Protein AF-A0A9P1E416-F1 (afdb_monomer)

Structure (mmCIF, N/CA/C/O backbone):
data_AF-A0A9P1E416-F1
#
_entry.id   AF-A0A9P1E416-F1
#
loop_
_atom_site.group_PDB
_atom_site.id
_atom_site.type_symbol
_atom_site.label_atom_id
_atom_site.label_alt_id
_atom_site.label_comp_id
_atom_site.label_asym_id
_atom_site.label_entity_id
_atom_site.label_seq_id
_atom_site.pdbx_PDB_ins_code
_atom_site.Cartn_x
_atom_site.Cartn_y
_atom_site.Cartn_z
_atom_site.occupancy
_atom_site.B_iso_or_equiv
_atom_site.auth_seq_id
_atom_site.auth_comp_id
_atom_site.auth_asym_id
_atom_site.auth_atom_id
_atom_site.pdbx_PDB_model_num
ATOM 1 N N . MET A 1 1 ? 18.617 22.395 -35.751 1.00 33.44 1 MET A N 1
ATOM 2 C CA . MET A 1 1 ? 17.386 22.061 -35.001 1.00 33.44 1 MET A CA 1
ATOM 3 C C . MET A 1 1 ? 17.685 20.873 -34.098 1.00 33.44 1 MET A C 1
ATOM 5 O O . MET A 1 1 ? 17.964 19.804 -34.623 1.00 33.44 1 MET A O 1
ATOM 9 N N . CYS A 1 2 ? 17.687 21.038 -32.773 1.00 36.44 2 CYS A N 1
ATOM 10 C CA . CYS A 1 2 ? 17.914 19.914 -31.857 1.00 36.44 2 CYS A CA 1
ATOM 11 C C . CYS A 1 2 ? 16.599 19.168 -31.609 1.00 36.44 2 CYS A C 1
ATOM 13 O O . CYS A 1 2 ? 15.785 19.592 -30.790 1.00 36.44 2 CYS A O 1
ATOM 15 N N . GLY A 1 3 ? 16.389 18.059 -32.321 1.00 37.41 3 GLY A N 1
ATOM 16 C CA . GLY A 1 3 ? 15.329 17.117 -31.972 1.00 37.41 3 GLY A CA 1
ATOM 17 C C . GLY A 1 3 ? 15.595 16.546 -30.579 1.00 37.41 3 GLY A C 1
ATOM 18 O O . GLY A 1 3 ? 16.698 16.073 -30.310 1.00 37.41 3 GLY A O 1
ATOM 19 N N . LYS A 1 4 ? 14.601 16.598 -29.684 1.00 39.50 4 LYS A N 1
ATOM 20 C CA . LYS A 1 4 ? 14.694 15.946 -28.372 1.00 39.50 4 LYS A CA 1
ATOM 21 C C . LYS A 1 4 ? 14.860 14.442 -28.595 1.00 39.50 4 LYS A C 1
ATOM 23 O O . LYS A 1 4 ? 13.904 13.779 -28.995 1.00 39.50 4 LYS A O 1
ATOM 28 N N . ILE A 1 5 ? 16.051 13.910 -28.325 1.00 43.22 5 ILE A N 1
ATOM 29 C CA . ILE A 1 5 ? 16.274 12.465 -28.258 1.00 43.22 5 ILE A CA 1
ATOM 30 C C . ILE A 1 5 ? 15.538 11.980 -27.011 1.00 43.22 5 ILE A C 1
ATOM 32 O O . ILE A 1 5 ? 16.018 12.123 -25.889 1.00 43.22 5 ILE A O 1
ATOM 36 N N . ILE A 1 6 ? 14.324 11.470 -27.205 1.00 52.31 6 ILE A N 1
ATOM 37 C CA . ILE A 1 6 ? 13.594 10.773 -26.152 1.00 52.31 6 ILE A CA 1
ATOM 38 C C . ILE A 1 6 ? 14.351 9.467 -25.924 1.00 52.31 6 ILE A C 1
ATOM 40 O O . ILE A 1 6 ? 14.383 8.620 -26.816 1.00 52.31 6 ILE A O 1
ATOM 44 N N . GLU A 1 7 ? 14.969 9.306 -24.752 1.00 51.53 7 GLU A N 1
ATOM 45 C CA . GLU A 1 7 ? 15.540 8.018 -24.358 1.00 51.53 7 GLU A CA 1
ATOM 46 C C . GLU A 1 7 ? 14.410 6.995 -24.228 1.00 51.53 7 GLU A C 1
ATOM 48 O O . GLU A 1 7 ? 13.683 6.929 -23.231 1.00 51.53 7 GLU A O 1
ATOM 53 N N . ASP A 1 8 ? 14.228 6.207 -25.284 1.00 62.25 8 ASP A N 1
ATOM 54 C CA . ASP A 1 8 ? 13.305 5.093 -25.255 1.00 62.25 8 ASP A CA 1
ATOM 55 C C . ASP A 1 8 ? 13.809 4.036 -24.277 1.00 62.25 8 ASP A C 1
ATOM 57 O O . ASP A 1 8 ? 14.992 3.688 -24.240 1.00 62.25 8 ASP A O 1
ATOM 61 N N . SER A 1 9 ? 12.893 3.496 -23.470 1.00 72.12 9 SER A N 1
ATOM 62 C CA . SER A 1 9 ? 13.263 2.473 -22.500 1.00 72.12 9 SER A CA 1
ATOM 63 C C . SER A 1 9 ? 13.870 1.270 -23.225 1.00 72.12 9 SER A C 1
ATOM 65 O O . SER A 1 9 ? 13.412 0.883 -24.301 1.00 72.12 9 SER A O 1
ATOM 67 N N . ILE A 1 10 ? 14.872 0.627 -22.616 1.00 76.88 10 ILE A N 1
ATOM 68 C CA . ILE A 1 10 ? 15.533 -0.564 -23.187 1.00 76.88 10 ILE A CA 1
ATOM 69 C C . ILE A 1 10 ? 14.491 -1.617 -23.613 1.00 76.88 10 ILE A C 1
ATOM 71 O O . ILE A 1 10 ? 14.632 -2.260 -24.652 1.00 76.88 10 ILE A O 1
ATOM 75 N N . TRP A 1 11 ? 13.397 -1.731 -22.852 1.00 77.75 11 TRP A N 1
ATOM 76 C CA . TRP A 1 11 ? 12.242 -2.561 -23.184 1.00 77.75 11 TRP A CA 1
ATOM 77 C C . TRP A 1 11 ? 11.526 -2.129 -24.477 1.00 77.75 11 TRP A C 1
ATOM 79 O O . TRP A 1 11 ? 11.284 -2.984 -25.326 1.00 77.75 11 TRP A O 1
ATOM 89 N N . ARG A 1 12 ? 11.240 -0.831 -24.688 1.00 73.12 12 ARG A N 1
ATOM 90 C CA . ARG A 1 12 ? 10.661 -0.329 -25.952 1.00 73.12 12 ARG A CA 1
ATOM 91 C C . ARG A 1 12 ? 11.560 -0.653 -27.144 1.00 73.12 12 ARG A C 1
ATOM 93 O O . ARG A 1 12 ? 11.075 -1.208 -28.126 1.00 73.12 12 ARG A O 1
ATOM 100 N N . VAL A 1 13 ? 12.868 -0.411 -27.033 1.00 80.81 13 VAL A N 1
ATOM 101 C CA . VAL A 1 13 ? 13.837 -0.736 -28.098 1.00 80.81 13 VAL A CA 1
ATOM 102 C C . VAL A 1 13 ? 13.837 -2.239 -28.416 1.00 80.81 13 VAL A C 1
ATOM 104 O O . VAL A 1 13 ? 13.817 -2.628 -29.584 1.00 80.81 13 VAL A O 1
ATOM 107 N N . GLN A 1 14 ? 13.816 -3.102 -27.395 1.00 82.38 14 GLN A N 1
ATOM 108 C CA . GLN A 1 14 ? 13.758 -4.558 -27.575 1.00 82.38 14 GLN A CA 1
ATOM 109 C C . GLN A 1 14 ? 12.435 -5.034 -28.192 1.00 82.38 14 GLN A C 1
ATOM 111 O O . GLN A 1 14 ? 12.455 -5.905 -29.063 1.00 82.38 14 GLN A O 1
ATOM 116 N N . MET A 1 15 ? 11.297 -4.471 -27.778 1.00 80.25 15 MET A N 1
ATOM 117 C CA . MET A 1 15 ? 9.985 -4.843 -28.313 1.00 80.25 15 MET A CA 1
ATOM 118 C C . MET A 1 15 ? 9.802 -4.378 -29.759 1.00 80.25 15 MET A C 1
ATOM 120 O O . MET A 1 15 ? 9.356 -5.171 -30.583 1.00 80.25 15 MET A O 1
ATOM 124 N N . THR A 1 16 ? 10.231 -3.161 -30.108 1.00 82.69 16 THR A N 1
ATOM 125 C CA . THR A 1 16 ? 10.223 -2.677 -31.499 1.00 82.69 16 THR A CA 1
ATOM 126 C C . THR A 1 16 ? 11.110 -3.539 -32.401 1.00 82.69 16 THR A C 1
ATOM 128 O O . THR A 1 16 ? 10.694 -3.888 -33.501 1.00 82.69 16 THR A O 1
ATOM 131 N N . ARG A 1 17 ? 12.290 -3.980 -31.933 1.00 86.88 17 ARG A N 1
ATOM 132 C CA . ARG A 1 17 ? 13.132 -4.932 -32.688 1.00 86.88 17 ARG A CA 1
ATOM 133 C C . ARG A 1 17 ? 12.407 -6.251 -32.961 1.00 86.88 17 ARG A C 1
ATOM 135 O O . ARG A 1 17 ? 12.343 -6.662 -34.113 1.00 86.88 17 ARG A O 1
ATOM 142 N N . LYS A 1 18 ? 11.825 -6.879 -31.930 1.00 87.31 18 LYS A N 1
ATOM 143 C CA . LYS A 1 18 ? 11.044 -8.124 -32.077 1.00 87.31 18 LYS A CA 1
ATOM 144 C C . LYS A 1 18 ? 9.862 -7.953 -33.030 1.00 87.31 18 LYS A C 1
ATOM 146 O O . LYS A 1 18 ? 9.594 -8.838 -33.834 1.00 87.31 18 LYS A O 1
ATOM 151 N N . PHE A 1 19 ? 9.174 -6.818 -32.950 1.00 84.12 19 PHE A N 1
ATOM 152 C CA . PHE A 1 19 ? 8.035 -6.530 -33.807 1.00 84.12 19 PHE A CA 1
ATOM 153 C C . PHE A 1 19 ? 8.448 -6.355 -35.278 1.00 84.12 19 PHE A C 1
ATOM 155 O O . PHE A 1 19 ? 7.840 -6.958 -36.157 1.00 84.12 19 PHE A O 1
ATOM 162 N N . ASN A 1 20 ? 9.554 -5.654 -35.546 1.00 84.75 20 ASN A N 1
ATOM 163 C CA . ASN A 1 20 ? 10.122 -5.559 -36.893 1.00 84.75 20 ASN A CA 1
ATOM 164 C C . ASN A 1 20 ? 10.554 -6.931 -37.446 1.00 84.75 20 ASN A C 1
ATOM 166 O O . ASN A 1 20 ? 10.397 -7.177 -38.637 1.00 84.75 20 ASN A O 1
ATOM 170 N N . THR A 1 21 ? 11.042 -7.850 -36.601 1.00 87.81 21 THR A N 1
ATOM 171 C CA . THR A 1 21 ? 11.306 -9.244 -37.009 1.00 87.81 21 THR A CA 1
ATOM 172 C C . THR A 1 21 ? 10.025 -9.972 -37.429 1.00 87.81 21 THR A C 1
ATOM 174 O O . THR A 1 21 ? 10.036 -10.671 -38.438 1.00 87.81 21 THR A O 1
ATOM 177 N N . ILE A 1 22 ? 8.916 -9.782 -36.705 1.00 84.38 22 ILE A N 1
ATOM 178 C CA . ILE A 1 22 ? 7.609 -10.372 -37.051 1.00 84.38 22 ILE A CA 1
ATOM 179 C C . ILE A 1 22 ? 7.085 -9.798 -38.376 1.00 84.38 22 ILE A C 1
ATOM 181 O O . ILE A 1 22 ? 6.665 -10.568 -39.234 1.00 84.38 22 ILE A O 1
ATOM 185 N N . LEU A 1 23 ? 7.182 -8.479 -38.588 1.00 81.69 23 LEU A N 1
ATOM 186 C CA . LEU A 1 23 ? 6.819 -7.839 -39.863 1.00 81.69 23 LEU A CA 1
ATOM 187 C C . LEU A 1 23 ? 7.685 -8.307 -41.044 1.00 81.69 23 LEU A C 1
ATOM 189 O O . LEU A 1 23 ? 7.192 -8.430 -42.162 1.00 81.69 23 LEU A O 1
ATOM 193 N N . GLY A 1 24 ? 8.974 -8.570 -40.807 1.00 82.25 24 GLY A N 1
ATOM 194 C CA . GLY A 1 24 ? 9.863 -9.155 -41.812 1.00 82.25 24 GLY A CA 1
ATOM 195 C C . GLY A 1 24 ? 9.479 -10.595 -42.161 1.00 82.25 24 GLY A C 1
ATOM 196 O O . GLY A 1 24 ? 9.489 -10.966 -43.330 1.00 82.25 24 GLY A O 1
ATOM 197 N N . ALA A 1 25 ? 9.076 -11.391 -41.166 1.00 82.00 25 ALA A N 1
ATOM 198 C CA . ALA A 1 25 ? 8.606 -12.760 -41.372 1.00 82.00 25 ALA A CA 1
ATOM 199 C C . ALA A 1 25 ? 7.242 -12.831 -42.090 1.00 82.00 25 ALA A C 1
ATOM 201 O O . ALA A 1 25 ? 7.002 -13.774 -42.839 1.00 82.00 25 ALA A O 1
ATOM 202 N N . SER A 1 26 ? 6.366 -11.834 -41.915 1.00 77.75 26 SER A N 1
ATOM 203 C CA . SER A 1 26 ? 5.078 -11.737 -42.620 1.00 77.75 26 SER A CA 1
ATOM 204 C C . SER A 1 26 ? 5.144 -11.010 -43.970 1.00 77.75 26 SER A C 1
ATOM 206 O O . SER A 1 26 ? 4.105 -10.756 -44.576 1.00 77.75 26 SER A O 1
ATOM 208 N N . ALA A 1 27 ? 6.339 -10.717 -44.500 1.00 73.56 27 ALA A N 1
ATOM 209 C CA . ALA A 1 27 ? 6.508 -9.972 -45.752 1.00 73.56 27 ALA A CA 1
ATOM 210 C C . ALA A 1 27 ? 5.828 -10.613 -46.984 1.00 73.56 27 ALA A C 1
ATOM 212 O O . ALA A 1 27 ? 5.483 -9.894 -47.918 1.00 73.56 27 ALA A O 1
ATOM 213 N N . GLY A 1 28 ? 5.609 -11.935 -46.979 1.00 79.69 28 GLY A N 1
ATOM 214 C CA . GLY A 1 28 ? 4.886 -12.659 -48.034 1.00 79.69 28 GLY A CA 1
ATOM 215 C C . GLY A 1 28 ? 3.359 -12.727 -47.867 1.00 79.69 28 GLY A C 1
ATOM 216 O O . GLY A 1 28 ? 2.695 -13.288 -48.731 1.00 79.69 28 GLY A O 1
ATOM 217 N N . LEU A 1 29 ? 2.795 -12.199 -46.773 1.00 82.31 29 LEU A N 1
ATOM 218 C CA . LEU A 1 29 ? 1.363 -12.274 -46.450 1.00 82.31 29 LEU A CA 1
ATOM 219 C C . LEU A 1 29 ? 0.830 -10.876 -46.069 1.00 82.31 29 LEU A C 1
ATOM 221 O O . LEU A 1 29 ? 0.902 -10.494 -44.895 1.00 82.31 29 LEU A O 1
ATOM 225 N N . PRO A 1 30 ? 0.292 -10.093 -47.028 1.00 78.88 30 PRO A N 1
ATOM 226 C CA . PRO A 1 30 ? -0.083 -8.696 -46.791 1.00 78.88 30 PRO A CA 1
ATOM 227 C C . PRO A 1 30 ? -1.173 -8.538 -45.719 1.00 78.88 30 PRO A C 1
ATOM 229 O O . PRO A 1 30 ? -1.086 -7.632 -44.892 1.00 78.88 30 PRO A O 1
ATOM 232 N N . GLU A 1 31 ? -2.138 -9.457 -45.661 1.00 80.69 31 GLU A N 1
ATOM 233 C CA . GLU A 1 31 ? -3.205 -9.471 -44.650 1.00 80.69 31 GLU A CA 1
ATOM 234 C C . GLU A 1 31 ? -2.649 -9.676 -43.230 1.00 80.69 31 GLU A C 1
ATOM 236 O O . GLU A 1 31 ? -2.946 -8.912 -42.310 1.00 80.69 31 GLU A O 1
ATOM 241 N N . ALA A 1 32 ? -1.760 -10.661 -43.050 1.00 77.69 32 ALA A N 1
ATOM 242 C CA . ALA A 1 32 ? -1.118 -10.937 -41.763 1.00 77.69 32 ALA A CA 1
ATOM 243 C C . ALA A 1 32 ? -0.233 -9.767 -41.301 1.00 77.69 32 ALA A C 1
ATOM 245 O O . ALA A 1 32 ? -0.149 -9.468 -40.105 1.00 77.69 32 ALA A O 1
ATOM 246 N N . ARG A 1 33 ? 0.409 -9.081 -42.253 1.00 80.88 33 ARG A N 1
ATOM 247 C CA . ARG A 1 33 ? 1.175 -7.863 -41.999 1.00 80.88 33 ARG A CA 1
ATOM 248 C C . ARG A 1 33 ? 0.277 -6.715 -41.534 1.00 80.88 33 ARG A C 1
ATOM 250 O O . ARG A 1 33 ? 0.613 -6.082 -40.535 1.00 80.88 33 ARG A O 1
ATOM 257 N N . GLN A 1 34 ? -0.860 -6.479 -42.191 1.00 86.06 34 GLN A N 1
ATOM 258 C CA . GLN A 1 34 ? -1.810 -5.434 -41.799 1.00 86.06 34 GLN A CA 1
ATOM 259 C C . GLN A 1 34 ? -2.320 -5.637 -40.362 1.00 86.06 34 GLN A C 1
ATOM 261 O O . GLN A 1 34 ? -2.210 -4.720 -39.548 1.00 86.06 34 GLN A O 1
ATOM 266 N N . VAL A 1 35 ? -2.768 -6.851 -40.016 1.00 85.19 35 VAL A N 1
ATOM 267 C CA . VAL A 1 35 ? -3.233 -7.194 -38.655 1.00 85.19 35 VAL A CA 1
ATOM 268 C C . VAL A 1 35 ? -2.147 -6.931 -37.605 1.00 85.19 35 VAL A C 1
ATOM 270 O O . VAL A 1 35 ? -2.419 -6.398 -36.526 1.00 85.19 35 VAL A O 1
ATOM 273 N N . CYS A 1 36 ? -0.892 -7.257 -37.925 1.00 83.06 36 CYS A N 1
ATOM 274 C CA . CYS A 1 36 ? 0.240 -6.974 -37.050 1.00 83.06 36 CYS A CA 1
ATOM 275 C C . CYS A 1 36 ? 0.471 -5.460 -36.886 1.00 83.06 36 CYS A C 1
ATOM 277 O O . CYS A 1 36 ? 0.596 -4.981 -35.755 1.00 83.06 36 CYS A O 1
ATOM 279 N N . GLU A 1 37 ? 0.531 -4.695 -37.983 1.00 85.44 37 GLU A N 1
ATOM 280 C CA . GLU A 1 37 ? 0.751 -3.241 -37.953 1.00 85.44 37 GLU A CA 1
ATOM 281 C C . GLU A 1 37 ? -0.364 -2.492 -37.203 1.00 85.44 37 GLU A C 1
ATOM 283 O O . GLU A 1 37 ? -0.077 -1.550 -36.460 1.00 85.44 37 GLU A O 1
ATOM 288 N N . GLU A 1 38 ? -1.621 -2.916 -37.348 1.00 86.94 38 GLU A N 1
ATOM 289 C CA . GLU A 1 38 ? -2.766 -2.390 -36.595 1.00 86.94 38 GLU A CA 1
ATOM 290 C C . GLU A 1 38 ? -2.648 -2.703 -35.098 1.00 86.94 38 GLU A C 1
ATOM 292 O O . GLU A 1 38 ? -2.687 -1.782 -34.277 1.00 86.94 38 GLU A O 1
ATOM 297 N N . GLY A 1 39 ? -2.374 -3.960 -34.731 1.00 84.31 39 GLY A N 1
ATOM 298 C CA . GLY A 1 39 ? -2.161 -4.355 -33.336 1.00 84.31 39 GLY A CA 1
ATOM 299 C C . GLY A 1 39 ? -1.030 -3.572 -32.654 1.00 84.31 39 GLY A C 1
ATOM 300 O O . GLY A 1 39 ? -1.175 -3.124 -31.515 1.00 84.31 39 GLY A O 1
ATOM 301 N N . TYR A 1 40 ? 0.080 -3.324 -33.358 1.00 83.56 40 TYR A N 1
ATOM 302 C CA . TYR A 1 40 ? 1.177 -2.501 -32.838 1.00 83.56 40 TYR A CA 1
ATOM 303 C C . TYR A 1 40 ? 0.801 -1.023 -32.692 1.00 83.56 40 TYR A C 1
ATOM 305 O O . TYR A 1 40 ? 1.176 -0.409 -31.691 1.00 83.56 40 TYR A O 1
ATOM 313 N N . LYS A 1 41 ? 0.028 -0.448 -33.626 1.00 84.81 41 LYS A N 1
ATOM 314 C CA . LYS A 1 41 ? -0.503 0.922 -33.492 1.00 84.81 41 LYS A CA 1
ATOM 315 C C . LYS A 1 41 ? -1.380 1.045 -32.242 1.00 84.81 41 LYS A C 1
ATOM 317 O O . LYS A 1 41 ? -1.157 1.965 -31.455 1.00 84.81 41 LYS A O 1
ATOM 322 N N . SER A 1 42 ? -2.291 0.099 -32.002 1.00 84.12 42 SER A N 1
ATOM 323 C CA . SER A 1 42 ? -3.144 0.084 -30.803 1.00 84.12 42 SER A CA 1
ATOM 324 C C . SER A 1 42 ? -2.341 -0.072 -29.506 1.00 84.12 42 SER A C 1
ATOM 326 O O . SER A 1 42 ? -2.564 0.673 -28.552 1.00 84.12 42 SER A O 1
ATOM 328 N N . ILE A 1 43 ? -1.360 -0.983 -29.465 1.00 80.12 43 ILE A N 1
ATOM 329 C CA . ILE A 1 43 ? -0.482 -1.164 -28.294 1.00 80.12 43 ILE A CA 1
ATOM 330 C C . ILE A 1 43 ? 0.356 0.096 -28.037 1.00 80.12 43 ILE A C 1
ATOM 332 O O . ILE A 1 43 ? 0.493 0.518 -26.889 1.00 80.12 43 ILE A O 1
ATOM 336 N N . LYS A 1 44 ? 0.893 0.729 -29.087 1.00 79.50 44 LYS A N 1
ATOM 337 C CA . LYS A 1 44 ? 1.660 1.974 -28.970 1.00 79.50 44 LYS A CA 1
ATOM 338 C C . LYS A 1 44 ? 0.799 3.108 -28.411 1.00 79.50 44 LYS A C 1
ATOM 340 O O . LYS A 1 44 ? 1.196 3.723 -27.427 1.00 79.50 44 LYS A O 1
ATOM 345 N N . GLN A 1 45 ? -0.399 3.316 -28.962 1.00 80.00 45 GLN A N 1
ATOM 346 C CA . GLN A 1 45 ? -1.360 4.297 -28.449 1.00 80.00 45 GLN A CA 1
ATOM 347 C C . GLN A 1 45 ? -1.715 4.031 -26.981 1.00 80.00 45 GLN A C 1
ATOM 349 O O . GLN A 1 45 ? -1.684 4.953 -26.172 1.00 80.00 45 GLN A O 1
ATOM 354 N N . PHE A 1 46 ? -1.973 2.776 -26.600 1.00 76.12 46 PHE A N 1
ATOM 355 C CA . PHE A 1 46 ? -2.248 2.409 -25.209 1.00 76.12 46 PHE A CA 1
ATOM 356 C C . PHE A 1 46 ? -1.070 2.718 -24.269 1.00 76.12 46 PHE A C 1
ATOM 358 O O . PHE A 1 46 ? -1.279 3.230 -23.170 1.00 76.12 46 PHE A O 1
ATOM 365 N N . LEU A 1 47 ? 0.171 2.460 -24.694 1.00 69.12 47 LEU A N 1
ATOM 366 C CA . LEU A 1 47 ? 1.375 2.769 -23.916 1.00 69.12 47 LEU A CA 1
ATOM 367 C C . LEU A 1 47 ? 1.645 4.279 -23.808 1.00 69.12 47 LEU A C 1
ATOM 369 O O . LEU A 1 47 ? 2.086 4.739 -22.754 1.00 69.12 47 LEU A O 1
ATOM 373 N N . ASP A 1 48 ? 1.359 5.051 -24.856 1.00 67.81 48 ASP A N 1
ATOM 374 C CA . ASP A 1 48 ? 1.470 6.514 -24.840 1.00 67.81 48 ASP A CA 1
ATOM 375 C C . ASP A 1 48 ? 0.357 7.152 -23.979 1.00 67.81 48 ASP A C 1
ATOM 377 O O . ASP A 1 48 ? 0.621 8.090 -23.228 1.00 67.81 48 ASP A O 1
ATOM 381 N N . ILE A 1 49 ? -0.856 6.584 -23.967 1.00 61.38 49 ILE A N 1
ATOM 382 C CA . ILE A 1 49 ? -1.925 6.952 -23.019 1.00 61.38 49 ILE A CA 1
ATOM 383 C C . ILE A 1 49 ? -1.514 6.600 -21.584 1.00 61.38 49 ILE A C 1
ATOM 385 O O . ILE A 1 49 ? -1.641 7.436 -20.688 1.00 61.38 49 ILE A O 1
ATOM 389 N N . GLN A 1 50 ? -0.964 5.403 -21.345 1.00 56.34 50 GLN A N 1
ATOM 390 C CA . GLN A 1 50 ? -0.453 5.033 -20.022 1.00 56.34 50 GLN A CA 1
ATOM 391 C C . GLN A 1 50 ? 0.662 5.963 -19.548 1.00 56.34 50 GLN A C 1
ATOM 393 O O . GLN A 1 50 ? 0.712 6.238 -18.358 1.00 56.34 50 GLN A O 1
ATOM 398 N N . LYS A 1 51 ? 1.496 6.508 -20.441 1.00 55.50 51 LYS A N 1
ATOM 399 C CA . LYS A 1 51 ? 2.521 7.505 -20.091 1.00 55.50 51 LYS A CA 1
ATOM 400 C C . LYS A 1 51 ? 1.923 8.798 -19.514 1.00 55.50 51 LYS A C 1
ATOM 402 O O . LYS A 1 51 ? 2.562 9.420 -18.675 1.00 55.50 51 LYS A O 1
ATOM 407 N N . ASN A 1 52 ? 0.704 9.163 -19.922 1.00 49.91 52 ASN A N 1
ATOM 408 C CA . ASN A 1 52 ? -0.018 10.342 -19.427 1.00 49.91 52 ASN A CA 1
ATOM 409 C C . ASN A 1 52 ? -0.887 10.039 -18.189 1.00 49.91 52 ASN A C 1
ATOM 411 O O . ASN A 1 52 ? -1.092 10.913 -17.354 1.00 49.91 52 ASN A O 1
ATOM 415 N N . VAL A 1 53 ? -1.405 8.810 -18.059 1.00 48.47 53 VAL A N 1
ATOM 416 C CA . VAL A 1 53 ? -2.211 8.376 -16.897 1.00 48.47 53 VAL A CA 1
ATOM 417 C C . VAL A 1 53 ? -1.325 7.955 -15.724 1.00 48.47 53 VAL A C 1
ATOM 419 O O . VAL A 1 53 ? -1.675 8.164 -14.562 1.00 48.47 53 VAL A O 1
ATOM 422 N N . SER A 1 54 ? -0.146 7.397 -16.003 1.00 42.91 54 SER A N 1
ATOM 423 C CA . SER A 1 54 ? 0.889 7.206 -15.003 1.00 42.91 54 SER A CA 1
ATOM 424 C C . SER A 1 54 ? 1.569 8.545 -14.728 1.00 42.91 54 SER A C 1
ATOM 426 O O . SER A 1 54 ? 2.690 8.794 -15.171 1.00 42.91 54 SER A O 1
ATOM 428 N N . GLY A 1 55 ? 0.926 9.345 -13.877 1.00 44.00 55 GLY A N 1
ATOM 429 C CA . GLY A 1 55 ? 1.626 10.198 -12.922 1.00 44.00 55 GLY A CA 1
ATOM 430 C C . GLY A 1 55 ? 2.451 9.336 -11.958 1.00 44.00 55 GLY A C 1
ATOM 431 O O . GLY A 1 55 ? 2.212 9.318 -10.754 1.00 44.00 55 GLY A O 1
ATOM 432 N N . VAL A 1 56 ? 3.409 8.575 -12.499 1.00 43.06 56 VAL A N 1
ATOM 433 C CA . VAL A 1 56 ? 4.661 8.336 -11.790 1.00 43.06 56 VAL A CA 1
ATOM 434 C C . VAL A 1 56 ? 5.195 9.733 -11.553 1.00 43.06 56 VAL A C 1
ATOM 436 O O . VAL A 1 56 ? 5.276 10.477 -12.530 1.00 43.06 56 VAL A O 1
ATOM 439 N N . ASP A 1 57 ? 5.503 10.076 -10.297 1.00 42.03 57 ASP A N 1
ATOM 440 C CA . ASP A 1 57 ? 6.236 11.301 -9.980 1.00 42.03 57 ASP A CA 1
ATOM 441 C C . ASP A 1 57 ? 7.292 11.489 -11.061 1.00 42.03 57 ASP A C 1
ATOM 443 O O . ASP A 1 57 ? 8.195 10.650 -11.205 1.00 42.03 57 ASP A O 1
ATOM 447 N N . GLU A 1 58 ? 7.131 12.547 -11.857 1.00 42.06 58 GLU A N 1
ATOM 448 C CA . GLU A 1 58 ? 8.204 13.037 -12.692 1.00 42.06 58 GLU A CA 1
ATOM 449 C C . GLU A 1 58 ? 9.287 13.354 -11.673 1.00 42.06 58 GLU A C 1
ATOM 451 O O . GLU A 1 58 ? 9.165 14.304 -10.899 1.00 42.06 58 GLU A O 1
ATOM 456 N N . LEU A 1 59 ? 10.248 12.431 -11.546 1.00 49.69 59 LEU A N 1
ATOM 457 C CA . LEU A 1 59 ? 11.373 12.557 -10.639 1.00 49.69 59 LEU A CA 1
ATOM 458 C C . LEU A 1 59 ? 12.044 13.822 -11.109 1.00 49.69 59 LEU A C 1
ATOM 460 O O . LEU A 1 59 ? 12.744 13.761 -12.123 1.00 49.69 59 LEU A O 1
ATOM 464 N N . SER A 1 60 ? 11.726 14.929 -10.421 1.00 40.72 60 SER A N 1
ATOM 465 C CA . SER A 1 60 ? 12.097 16.267 -10.843 1.00 40.72 60 SER A CA 1
ATOM 466 C C . SER A 1 60 ? 13.536 16.160 -11.262 1.00 40.72 60 SER A C 1
ATOM 468 O O . SER A 1 60 ? 14.398 15.772 -10.459 1.00 40.72 60 SER A O 1
ATOM 470 N N . SER A 1 61 ? 13.788 16.418 -12.544 1.00 48.19 61 SER A N 1
ATOM 471 C CA . SER A 1 61 ? 15.149 16.540 -13.025 1.00 48.19 61 SER A CA 1
ATOM 472 C C . SER A 1 61 ? 15.656 17.905 -12.577 1.00 48.19 61 SER A C 1
ATOM 474 O O . SER A 1 61 ? 16.128 18.698 -13.392 1.00 48.19 61 SER A O 1
ATOM 476 N N . ASP A 1 62 ? 15.561 18.140 -11.259 1.00 51.03 62 ASP A N 1
ATOM 477 C CA . ASP A 1 62 ? 16.397 19.040 -10.501 1.00 51.03 62 ASP A CA 1
ATOM 478 C C . ASP A 1 62 ? 17.775 18.911 -11.134 1.00 51.03 62 ASP A C 1
ATOM 480 O O . ASP A 1 62 ? 18.265 17.775 -11.274 1.00 51.03 62 ASP A O 1
ATOM 484 N N . PRO A 1 63 ? 18.396 20.021 -11.556 1.00 52.16 63 PRO A N 1
ATOM 485 C CA . PRO A 1 63 ? 19.773 19.988 -11.985 1.00 52.16 63 PRO A CA 1
ATOM 486 C C . PRO A 1 63 ? 20.564 19.534 -10.767 1.00 52.16 63 PRO A C 1
ATOM 488 O O . PRO A 1 63 ? 20.889 20.328 -9.886 1.00 52.16 63 PRO A O 1
ATOM 491 N N . ARG A 1 64 ? 20.805 18.221 -10.681 1.00 52.56 64 ARG A N 1
ATOM 492 C CA . ARG A 1 64 ? 21.581 17.619 -9.615 1.00 52.56 64 ARG A CA 1
ATOM 493 C C . ARG A 1 64 ? 22.961 18.202 -9.776 1.00 52.56 64 ARG A C 1
ATOM 495 O O . ARG A 1 64 ? 23.751 17.708 -10.580 1.00 52.56 64 ARG A O 1
ATOM 502 N N . THR A 1 65 ? 23.229 19.239 -8.984 1.00 56.81 65 THR A N 1
ATOM 503 C CA . THR A 1 65 ? 24.567 19.592 -8.544 1.00 56.81 65 THR A CA 1
ATOM 504 C C . THR A 1 65 ? 25.284 18.271 -8.356 1.00 56.81 65 THR A C 1
ATOM 506 O O . THR A 1 65 ? 24.786 17.405 -7.626 1.00 56.81 65 THR A O 1
ATOM 509 N N . ILE A 1 66 ? 26.371 18.069 -9.099 1.00 58.25 66 ILE A N 1
ATOM 510 C CA . ILE A 1 66 ? 27.178 16.862 -8.976 1.00 58.25 66 ILE A CA 1
ATOM 511 C C . ILE A 1 66 ? 27.840 16.985 -7.609 1.00 58.25 66 ILE A C 1
ATOM 513 O O . ILE A 1 66 ? 28.919 17.545 -7.467 1.00 58.25 66 ILE A O 1
ATOM 517 N N . LEU A 1 67 ? 27.102 16.565 -6.582 1.00 64.56 67 LEU A N 1
ATOM 518 C CA . LEU A 1 67 ? 27.576 16.533 -5.219 1.00 64.56 67 LEU A CA 1
ATOM 519 C C . LEU A 1 67 ? 28.717 15.534 -5.210 1.00 64.56 67 LEU A C 1
ATOM 521 O O . LEU A 1 67 ? 28.525 14.376 -5.604 1.00 64.56 67 LEU A O 1
ATOM 525 N N . ASP A 1 68 ? 29.879 15.990 -4.748 1.00 68.81 68 ASP A N 1
ATOM 526 C CA . ASP A 1 68 ? 30.999 15.106 -4.478 1.00 68.81 68 ASP A CA 1
ATOM 527 C C . ASP A 1 68 ? 30.496 13.886 -3.697 1.00 68.81 68 ASP A C 1
ATOM 529 O O . ASP A 1 68 ? 29.665 14.031 -2.785 1.00 68.81 68 ASP A O 1
ATOM 533 N N . PRO A 1 69 ? 30.954 12.669 -4.045 1.00 65.88 69 PRO A N 1
ATOM 534 C CA . PRO A 1 69 ? 30.519 11.471 -3.351 1.00 65.88 69 PRO A CA 1
ATOM 535 C C . PRO A 1 69 ? 30.732 11.673 -1.843 1.00 65.88 69 PRO A C 1
ATOM 537 O O . PRO A 1 69 ? 31.808 12.129 -1.443 1.00 65.88 69 PRO A O 1
ATOM 540 N N . PRO A 1 70 ? 29.722 11.367 -1.000 1.00 68.06 70 PRO A N 1
ATOM 541 C CA . PRO A 1 70 ? 29.747 11.715 0.416 1.00 68.06 70 PRO A CA 1
ATOM 542 C C . PRO A 1 70 ? 31.056 11.237 1.041 1.00 68.06 70 PRO A C 1
ATOM 544 O O . PRO A 1 70 ? 31.418 10.072 0.854 1.00 68.06 70 PRO A O 1
ATOM 547 N N . ARG A 1 71 ? 31.752 12.177 1.709 1.00 64.62 71 ARG A N 1
ATOM 548 C CA . ARG A 1 71 ? 33.171 12.119 2.115 1.00 64.62 71 ARG A CA 1
ATOM 549 C C . ARG A 1 71 ? 33.704 10.704 2.317 1.00 64.62 71 ARG A C 1
ATOM 551 O O . ARG A 1 71 ? 33.109 9.916 3.052 1.00 64.62 71 ARG A O 1
ATOM 558 N N . SER A 1 72 ? 34.891 10.456 1.752 1.00 66.19 72 SER A N 1
ATOM 559 C CA . SER A 1 72 ? 35.632 9.196 1.875 1.00 66.19 72 SER A CA 1
ATOM 560 C C . SER A 1 72 ? 35.476 8.571 3.264 1.00 66.19 72 SER A C 1
ATOM 562 O O . SER A 1 72 ? 35.850 9.145 4.292 1.00 66.19 72 SER A O 1
ATOM 564 N N . ARG A 1 73 ? 34.853 7.392 3.264 1.00 66.81 73 ARG A N 1
ATOM 565 C CA . ARG A 1 73 ? 34.471 6.623 4.445 1.00 66.81 73 ARG A CA 1
ATOM 566 C C . ARG A 1 73 ? 35.655 6.477 5.403 1.00 66.81 73 ARG A C 1
ATOM 568 O O . ARG A 1 73 ? 36.718 6.018 4.991 1.00 66.81 73 ARG A O 1
ATOM 575 N N . HIS A 1 74 ? 35.444 6.733 6.696 1.00 75.00 74 HIS A N 1
ATOM 576 C CA . HIS A 1 74 ? 36.462 6.453 7.712 1.00 75.00 74 HIS A CA 1
ATOM 577 C C . HIS A 1 74 ? 36.957 4.999 7.620 1.00 75.00 74 HIS A C 1
ATOM 579 O O . HIS A 1 74 ? 36.166 4.042 7.568 1.00 75.00 74 HIS A O 1
ATOM 585 N N . LYS A 1 75 ? 38.286 4.848 7.559 1.00 75.50 75 LYS A N 1
ATOM 586 C CA . LYS A 1 75 ? 38.987 3.566 7.433 1.00 75.50 75 LYS A CA 1
ATOM 587 C C . LYS A 1 75 ? 38.564 2.665 8.601 1.00 75.50 75 LYS A C 1
ATOM 589 O O . LYS A 1 75 ? 38.651 3.069 9.751 1.00 75.50 75 LYS A O 1
ATOM 594 N N . GLY A 1 76 ? 38.041 1.476 8.294 1.00 77.69 76 GLY A N 1
ATOM 595 C CA . GLY A 1 76 ? 37.507 0.530 9.288 1.00 77.69 76 GLY A CA 1
ATOM 596 C C . GLY A 1 76 ? 35.985 0.319 9.261 1.00 77.69 76 GLY A C 1
ATOM 597 O O . GLY A 1 76 ? 35.537 -0.785 9.553 1.00 77.69 76 GLY A O 1
ATOM 598 N N . GLN A 1 77 ? 35.167 1.285 8.812 1.00 78.62 77 GLN A N 1
ATOM 599 C CA . GLN A 1 77 ? 33.726 1.020 8.615 1.00 78.62 77 GLN A CA 1
ATOM 600 C C . GLN A 1 77 ? 33.485 -0.118 7.599 1.00 78.62 77 GLN A C 1
ATOM 602 O O . GLN A 1 77 ? 34.187 -0.230 6.591 1.00 78.62 77 GLN A O 1
ATOM 607 N N . ARG A 1 78 ? 32.463 -0.951 7.822 1.00 72.38 78 ARG A N 1
ATOM 608 C CA . ARG A 1 78 ? 32.090 -2.021 6.882 1.00 72.38 78 ARG A CA 1
ATOM 609 C C . ARG A 1 78 ? 31.349 -1.431 5.680 1.00 72.38 78 ARG A C 1
ATOM 611 O O . ARG A 1 78 ? 30.503 -0.560 5.851 1.00 72.38 78 ARG A O 1
ATOM 618 N N . ASN A 1 79 ? 31.632 -1.907 4.467 1.00 72.00 79 ASN A N 1
ATOM 619 C CA . ASN A 1 79 ? 30.887 -1.465 3.285 1.00 72.00 79 ASN A CA 1
ATOM 620 C C . ASN A 1 79 ? 29.443 -1.999 3.342 1.00 72.00 79 ASN A C 1
ATOM 622 O O . ASN A 1 79 ? 29.219 -3.212 3.324 1.00 72.00 79 ASN A O 1
ATOM 626 N N . THR A 1 80 ? 28.460 -1.102 3.411 1.00 73.12 80 THR A N 1
ATOM 627 C CA . THR A 1 80 ? 27.042 -1.469 3.444 1.00 73.12 80 THR A CA 1
ATOM 628 C C . THR A 1 80 ? 26.576 -1.834 2.036 1.00 73.12 80 THR A C 1
ATOM 630 O O . THR A 1 80 ? 26.209 -0.962 1.246 1.00 73.12 80 THR A O 1
ATOM 633 N N . ARG A 1 81 ? 26.576 -3.133 1.702 1.00 73.62 81 ARG A N 1
ATOM 634 C CA . ARG A 1 81 ? 26.108 -3.615 0.391 1.00 73.62 81 ARG A CA 1
ATOM 635 C C . ARG A 1 81 ? 24.690 -3.096 0.122 1.00 73.62 81 ARG A C 1
ATOM 637 O O . ARG A 1 81 ? 23.771 -3.342 0.906 1.00 73.62 81 ARG A O 1
ATOM 644 N N . LYS A 1 82 ? 24.504 -2.386 -0.997 1.00 72.62 82 LYS A N 1
ATOM 645 C CA . LYS A 1 82 ? 23.183 -1.916 -1.441 1.00 72.62 82 LYS A CA 1
ATOM 646 C C . LYS A 1 82 ? 22.261 -3.136 -1.590 1.00 72.62 82 LYS A C 1
ATOM 648 O O . LYS A 1 82 ? 22.554 -4.034 -2.376 1.00 72.62 82 LYS A O 1
ATOM 653 N N . ARG A 1 83 ? 21.165 -3.170 -0.821 1.00 77.06 83 ARG A N 1
ATOM 654 C CA . ARG A 1 83 ? 20.153 -4.243 -0.872 1.00 77.06 83 ARG A CA 1
ATOM 655 C C . ARG A 1 83 ? 19.579 -4.378 -2.280 1.00 77.06 83 ARG A C 1
ATOM 657 O O . ARG A 1 83 ? 19.344 -3.356 -2.935 1.00 77.06 83 ARG A O 1
ATOM 664 N N . SER A 1 84 ? 19.323 -5.612 -2.715 1.00 78.25 84 SER A N 1
ATOM 665 C CA . SER A 1 84 ? 18.737 -5.874 -4.034 1.00 78.25 84 SER A CA 1
ATOM 666 C C . SER A 1 84 ? 17.337 -5.260 -4.145 1.00 78.25 84 SER A C 1
ATOM 668 O O . SER A 1 84 ? 16.660 -5.023 -3.140 1.00 78.25 84 SER A O 1
ATOM 670 N N . ILE A 1 85 ? 16.887 -4.992 -5.374 1.00 83.75 85 ILE A N 1
ATOM 671 C CA . ILE A 1 85 ? 15.554 -4.420 -5.627 1.00 83.75 85 ILE A CA 1
ATOM 672 C 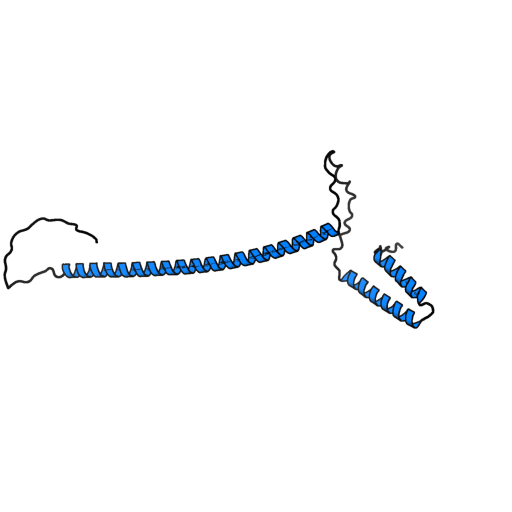C . ILE A 1 85 ? 14.468 -5.340 -5.045 1.00 83.75 85 ILE A C 1
ATOM 674 O O . ILE A 1 85 ? 13.578 -4.868 -4.340 1.00 83.75 85 ILE A O 1
ATOM 678 N N . VAL A 1 86 ? 14.609 -6.657 -5.234 1.00 84.06 86 VAL A N 1
ATOM 679 C CA . VAL A 1 86 ? 13.711 -7.680 -4.673 1.00 84.06 86 VAL A CA 1
ATOM 680 C C . VAL A 1 86 ? 13.678 -7.624 -3.141 1.00 84.06 86 VAL A C 1
ATOM 682 O O . VAL A 1 86 ? 12.601 -7.593 -2.550 1.00 84.06 86 VAL A O 1
ATOM 685 N N . GLU A 1 87 ? 14.832 -7.534 -2.469 1.00 81.31 87 GLU A N 1
ATOM 686 C CA . GLU A 1 87 ? 14.884 -7.466 -1.001 1.00 81.31 87 GLU A CA 1
ATOM 687 C C . GLU A 1 87 ? 14.217 -6.189 -0.456 1.00 81.31 87 GLU A C 1
ATOM 689 O O . GLU A 1 87 ? 13.532 -6.230 0.572 1.00 81.31 87 GLU A O 1
ATOM 694 N N . LYS A 1 88 ? 14.372 -5.055 -1.158 1.00 89.44 88 LYS A N 1
ATOM 695 C CA . LYS A 1 88 ? 13.682 -3.798 -0.831 1.00 89.44 88 LYS A CA 1
ATOM 696 C C . LYS A 1 88 ? 12.165 -3.944 -0.970 1.00 89.44 88 LYS A C 1
ATOM 698 O O . LYS A 1 88 ? 11.452 -3.623 -0.020 1.00 89.44 88 LYS A O 1
ATOM 703 N N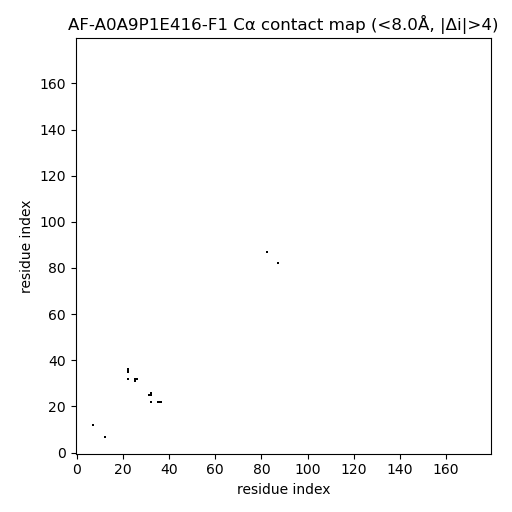 . GLN A 1 89 ? 11.678 -4.477 -2.093 1.00 90.94 89 GLN A N 1
ATOM 704 C CA . GLN A 1 89 ? 10.241 -4.670 -2.323 1.00 90.94 89 GLN A CA 1
ATOM 705 C C . GLN A 1 89 ? 9.625 -5.640 -1.303 1.00 90.94 89 GLN A C 1
ATOM 707 O O . GLN A 1 89 ? 8.628 -5.311 -0.660 1.00 90.94 89 GLN A O 1
ATOM 712 N N . CYS A 1 90 ? 10.279 -6.774 -1.033 1.00 89.75 90 CYS A N 1
ATOM 713 C CA . CYS A 1 90 ? 9.859 -7.707 0.015 1.00 89.75 90 CYS A CA 1
ATOM 714 C C . CYS A 1 90 ? 9.771 -7.046 1.402 1.00 89.75 90 CYS A C 1
ATOM 716 O O . CYS A 1 90 ? 8.856 -7.348 2.170 1.00 89.75 90 CYS A O 1
ATOM 718 N N . LYS A 1 91 ? 10.683 -6.122 1.738 1.00 91.88 91 LYS A N 1
ATOM 719 C CA . LYS A 1 91 ? 10.628 -5.363 3.000 1.00 91.88 91 LYS A CA 1
ATOM 720 C C . LYS A 1 91 ? 9.490 -4.342 3.030 1.00 91.88 91 LYS A C 1
ATOM 722 O O . LYS A 1 91 ? 8.836 -4.228 4.065 1.00 91.88 91 LYS A O 1
ATOM 727 N N . ILE A 1 92 ? 9.191 -3.673 1.915 1.00 91.75 92 ILE A N 1
ATOM 728 C CA . ILE A 1 92 ? 8.033 -2.769 1.796 1.00 91.75 92 ILE A CA 1
ATOM 729 C C . ILE A 1 92 ? 6.724 -3.548 1.995 1.00 91.75 92 ILE A C 1
ATOM 731 O O . ILE A 1 92 ? 5.899 -3.152 2.819 1.00 91.75 92 ILE A O 1
ATOM 735 N N . VAL A 1 93 ? 6.551 -4.688 1.317 1.00 93.12 93 VAL A N 1
ATOM 736 C CA . VAL A 1 93 ? 5.350 -5.537 1.444 1.00 93.12 93 VAL A CA 1
ATOM 737 C C . VAL A 1 93 ? 5.191 -6.071 2.872 1.00 93.12 93 VAL A C 1
ATOM 739 O O . VAL A 1 93 ? 4.115 -5.937 3.459 1.00 93.12 93 VAL A O 1
ATOM 742 N N . LYS A 1 94 ? 6.264 -6.596 3.485 1.00 92.38 94 LYS A N 1
ATOM 743 C CA . LYS A 1 94 ? 6.243 -7.037 4.894 1.00 92.38 94 LYS A CA 1
ATOM 744 C C . LYS A 1 94 ? 5.880 -5.893 5.851 1.00 92.38 94 LYS A C 1
ATOM 746 O O . LYS A 1 94 ? 5.065 -6.099 6.747 1.00 92.38 94 LYS A O 1
ATOM 751 N N . GLY A 1 95 ? 6.412 -4.688 5.627 1.00 92.06 95 GLY A N 1
ATOM 752 C CA . GLY A 1 95 ? 6.094 -3.491 6.413 1.00 92.06 95 GLY A CA 1
ATOM 753 C C . GLY A 1 95 ? 4.650 -2.996 6.252 1.00 92.06 95 GLY A C 1
ATOM 754 O O . GLY A 1 95 ? 4.060 -2.510 7.214 1.00 92.06 95 GLY A O 1
ATOM 755 N N . ARG A 1 96 ? 4.042 -3.149 5.067 1.00 92.88 96 ARG A N 1
ATOM 756 C CA . ARG A 1 96 ? 2.607 -2.874 4.859 1.00 92.88 96 ARG A CA 1
ATOM 757 C C . ARG A 1 96 ? 1.736 -3.881 5.622 1.00 92.88 96 ARG A C 1
ATOM 759 O O . ARG A 1 96 ? 0.807 -3.472 6.316 1.00 92.88 96 ARG A O 1
ATOM 766 N N . ARG A 1 97 ? 2.077 -5.176 5.565 1.00 92.06 97 ARG A N 1
ATOM 767 C CA . ARG A 1 97 ? 1.350 -6.246 6.275 1.00 92.06 97 ARG A CA 1
ATOM 768 C C . ARG A 1 97 ? 1.380 -6.060 7.796 1.00 92.06 97 ARG A C 1
ATOM 770 O O . ARG A 1 97 ? 0.327 -6.131 8.423 1.00 92.06 97 ARG A O 1
ATOM 777 N N . SER A 1 98 ? 2.542 -5.766 8.386 1.00 90.12 98 SER A N 1
ATOM 778 C CA . SER A 1 98 ? 2.644 -5.536 9.837 1.00 90.12 98 SER A CA 1
ATOM 779 C C . SER A 1 98 ? 1.901 -4.276 10.290 1.00 90.12 98 SER A C 1
ATOM 781 O O . SER A 1 98 ? 1.202 -4.318 11.300 1.00 90.12 98 SER A O 1
ATOM 783 N N . LYS A 1 99 ? 1.951 -3.178 9.518 1.00 92.62 99 LYS A N 1
ATOM 784 C CA . LYS A 1 99 ? 1.133 -1.980 9.783 1.00 92.62 99 LYS A CA 1
ATOM 785 C C . LYS A 1 99 ? -0.365 -2.299 9.786 1.00 92.62 99 LYS A C 1
ATOM 787 O O . LYS A 1 99 ? -1.051 -1.925 10.731 1.00 92.62 99 LYS A O 1
ATOM 792 N N . SER A 1 100 ? -0.861 -3.029 8.784 1.00 88.50 100 SER A N 1
ATOM 793 C CA . SER A 1 100 ? -2.270 -3.449 8.725 1.00 88.50 100 SER A CA 1
ATOM 794 C C . SER A 1 100 ? -2.670 -4.302 9.933 1.00 88.50 100 SER A C 1
ATOM 796 O O . SER A 1 100 ? -3.735 -4.086 10.508 1.00 88.50 100 SER A O 1
ATOM 798 N N . GLN A 1 101 ? -1.817 -5.244 10.343 1.00 90.12 101 GLN A N 1
ATOM 799 C CA . GLN A 1 101 ? -2.068 -6.099 11.503 1.00 90.12 101 GLN A CA 1
ATOM 800 C C . GLN A 1 101 ? -2.111 -5.291 12.811 1.00 90.12 101 GLN A C 1
ATOM 802 O O . GLN A 1 101 ? -3.013 -5.502 13.619 1.00 90.12 101 GLN A O 1
ATOM 807 N N . ASN A 1 102 ? -1.213 -4.314 12.978 1.00 90.62 102 ASN A N 1
ATOM 808 C CA . ASN A 1 102 ? -1.202 -3.410 14.132 1.00 90.62 102 ASN A CA 1
ATOM 809 C C . ASN A 1 102 ? -2.431 -2.482 14.173 1.00 90.62 102 ASN A C 1
ATOM 811 O O . ASN A 1 102 ? -2.969 -2.216 15.242 1.00 90.62 102 ASN A O 1
ATOM 815 N N . VAL A 1 103 ? -2.927 -2.009 13.024 1.00 91.75 103 VAL A N 1
ATOM 816 C CA . VAL A 1 103 ? -4.187 -1.240 12.963 1.00 91.75 103 VAL A CA 1
ATOM 817 C C . VAL A 1 103 ? -5.384 -2.121 13.351 1.00 91.75 103 VAL A C 1
ATOM 819 O O . VAL A 1 103 ? -6.271 -1.681 14.087 1.00 91.75 103 VAL A O 1
ATOM 822 N N . ALA A 1 104 ? -5.394 -3.389 12.929 1.00 88.75 104 ALA A N 1
ATOM 823 C CA . ALA A 1 104 ? -6.446 -4.342 13.277 1.00 88.75 104 ALA A CA 1
ATOM 824 C C . ALA A 1 104 ? -6.428 -4.749 14.766 1.00 88.75 104 ALA A C 1
ATOM 826 O O . ALA A 1 104 ? -7.490 -4.945 15.355 1.00 88.75 104 ALA A O 1
ATOM 827 N N . SER A 1 105 ? -5.256 -4.858 15.402 1.00 87.88 105 SER A N 1
ATOM 828 C CA . SER A 1 105 ? -5.167 -5.109 16.848 1.00 87.88 105 SER A CA 1
ATOM 829 C C . SER A 1 105 ? -5.515 -3.861 17.664 1.00 87.88 105 SER A C 1
ATOM 831 O O . SER A 1 105 ? -6.303 -3.957 18.604 1.00 87.88 105 SER A O 1
ATOM 833 N N . ASN A 1 106 ? -5.022 -2.681 17.268 1.00 90.69 106 ASN A N 1
ATOM 834 C CA . ASN A 1 106 ? -5.316 -1.423 17.957 1.00 90.69 106 ASN A CA 1
ATOM 835 C C . ASN A 1 106 ? -6.808 -1.062 17.901 1.00 90.69 106 ASN A C 1
ATOM 837 O O . ASN A 1 106 ? -7.376 -0.689 18.922 1.00 90.69 106 ASN A O 1
ATOM 841 N N . SER A 1 107 ? -7.477 -1.222 16.754 1.00 87.62 107 SER A N 1
ATOM 842 C CA . SER A 1 107 ? -8.926 -0.967 16.649 1.00 87.62 107 SER A CA 1
ATOM 843 C C . SER A 1 107 ? -9.754 -1.902 17.543 1.00 87.62 107 SER A C 1
ATOM 845 O O . SER A 1 107 ? -10.660 -1.437 18.238 1.00 87.62 107 SER A O 1
ATOM 847 N N . LYS A 1 108 ? -9.397 -3.194 17.622 1.00 91.19 108 LYS A N 1
ATOM 848 C CA . LYS A 1 108 ? -10.000 -4.151 18.569 1.00 91.19 108 LYS A CA 1
ATOM 849 C C . LYS A 1 108 ? -9.765 -3.754 20.031 1.00 91.19 108 LYS A C 1
ATOM 851 O O . LYS A 1 108 ? -10.718 -3.749 20.808 1.00 91.19 108 LYS A O 1
ATOM 856 N N . ALA A 1 109 ? -8.539 -3.379 20.399 1.00 89.56 109 ALA A N 1
ATOM 857 C CA . ALA A 1 109 ? -8.202 -2.949 21.758 1.00 89.56 109 ALA A CA 1
ATOM 858 C C . ALA A 1 109 ? -8.949 -1.663 22.161 1.00 89.56 109 ALA A C 1
ATOM 860 O O . ALA A 1 109 ? -9.500 -1.581 23.261 1.00 89.56 109 ALA A O 1
ATOM 861 N N . VAL A 1 110 ? -9.053 -0.685 21.252 1.00 92.56 110 VAL A N 1
ATOM 862 C CA . VAL A 1 110 ? -9.850 0.533 21.460 1.00 92.56 110 VAL A CA 1
ATOM 863 C C . VAL A 1 110 ? -11.319 0.173 21.687 1.00 92.56 110 VAL A C 1
ATOM 865 O O . VAL A 1 110 ? -11.876 0.576 22.709 1.00 92.56 110 VAL A O 1
ATOM 868 N N . ALA A 1 111 ? -11.928 -0.645 20.820 1.00 89.38 111 ALA A N 1
ATOM 869 C CA . ALA A 1 111 ? -13.322 -1.068 20.971 1.00 89.38 111 ALA A CA 1
ATOM 870 C C . ALA A 1 111 ? -13.577 -1.784 22.313 1.00 89.38 111 ALA A C 1
ATOM 872 O O . ALA A 1 111 ? -14.524 -1.444 23.029 1.00 89.38 111 ALA A O 1
ATOM 873 N N . GLN A 1 112 ? -12.697 -2.710 22.709 1.00 91.06 112 GLN A N 1
ATOM 874 C CA . GLN A 1 112 ? -12.773 -3.395 24.004 1.00 91.06 112 GLN A CA 1
ATOM 875 C C . GLN A 1 112 ? -12.659 -2.418 25.186 1.00 91.06 112 GLN A C 1
ATOM 877 O O . GLN A 1 112 ? -13.488 -2.468 26.097 1.00 91.06 112 GLN A O 1
ATOM 882 N N . SER A 1 113 ? -11.704 -1.481 25.155 1.00 90.81 113 SER A N 1
ATOM 883 C CA . SER A 1 113 ? -11.525 -0.482 26.222 1.00 90.81 113 SER A CA 1
ATOM 884 C C . SER A 1 113 ? -12.746 0.438 26.385 1.00 90.81 113 SER A C 1
ATOM 886 O O . SER A 1 113 ? -13.140 0.776 27.505 1.00 90.81 113 SER A O 1
ATOM 888 N N . VAL A 1 114 ? -13.401 0.793 25.273 1.00 91.31 114 VAL A N 1
ATOM 889 C CA . VAL A 1 114 ? -14.628 1.598 25.250 1.00 91.31 114 VAL A CA 1
ATOM 890 C C . VAL A 1 114 ? -15.782 0.826 25.893 1.00 91.31 114 VAL A C 1
ATOM 892 O O . VAL A 1 114 ? -16.428 1.348 26.807 1.00 91.31 114 VAL A O 1
ATOM 895 N N . VAL A 1 115 ? -16.000 -0.435 25.500 1.00 90.50 1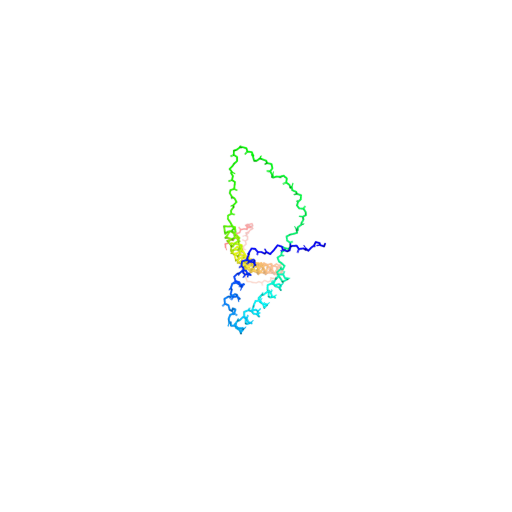15 VAL A N 1
ATOM 896 C CA . VAL A 1 115 ? -17.023 -1.309 26.105 1.00 90.50 115 VAL A CA 1
ATOM 897 C C . VAL A 1 115 ? -16.769 -1.496 27.603 1.00 90.50 115 VAL A C 1
ATOM 899 O O . VAL A 1 115 ? -17.683 -1.302 28.408 1.00 90.50 115 VAL A O 1
ATOM 902 N N . GLN A 1 116 ? -15.530 -1.783 28.008 1.00 89.38 116 GLN A N 1
ATOM 903 C CA . GLN A 1 116 ? -15.159 -1.953 29.414 1.00 89.38 116 GLN A CA 1
ATOM 904 C C . GLN A 1 116 ? -15.426 -0.676 30.228 1.00 89.38 116 GLN A C 1
ATOM 906 O O . GLN A 1 116 ? -16.036 -0.738 31.299 1.00 89.38 116 GLN A O 1
ATOM 911 N N . ARG A 1 117 ? -15.077 0.504 29.694 1.00 88.25 117 ARG A N 1
ATOM 912 C CA . ARG A 1 117 ? -15.384 1.808 30.306 1.00 88.25 117 ARG A CA 1
ATOM 913 C C . ARG A 1 117 ? -16.896 2.029 30.460 1.00 88.25 117 ARG A C 1
ATOM 915 O O . ARG A 1 117 ? -17.324 2.534 31.501 1.00 88.25 117 ARG A O 1
ATOM 922 N N . PHE A 1 118 ? -17.718 1.634 29.485 1.00 87.50 118 PHE A N 1
ATOM 923 C CA . PHE A 1 118 ? -19.182 1.706 29.600 1.00 87.50 118 PHE A CA 1
ATOM 924 C C . PHE A 1 118 ? -19.748 0.741 30.652 1.00 87.50 118 PHE A C 1
ATOM 926 O O . PHE A 1 118 ? -20.606 1.145 31.442 1.00 87.50 118 PHE A O 1
ATOM 933 N N . VAL A 1 119 ? -19.258 -0.501 30.714 1.00 87.38 119 VAL A N 1
ATOM 934 C CA . VAL A 1 119 ? -19.668 -1.491 31.727 1.00 87.38 119 VAL A CA 1
ATOM 935 C C . VAL A 1 119 ? -19.309 -1.007 33.135 1.00 87.38 119 VAL A C 1
ATOM 937 O O . VAL A 1 119 ? -20.172 -1.009 34.016 1.00 87.38 119 VAL A O 1
ATOM 940 N N . SER A 1 120 ? -18.090 -0.501 33.342 1.00 86.31 120 SER A N 1
ATOM 941 C CA . SER A 1 120 ? -17.657 0.070 34.624 1.00 86.31 120 SER A CA 1
ATOM 942 C C . SER A 1 120 ? -18.499 1.285 35.031 1.00 86.31 120 SER A C 1
ATOM 944 O O . SER A 1 120 ? -18.977 1.341 36.164 1.00 86.31 120 SER A O 1
ATOM 946 N N . LYS A 1 121 ? -18.798 2.210 34.102 1.00 84.94 121 LYS A N 1
ATOM 947 C CA . LYS A 1 121 ? -19.719 3.336 34.360 1.00 84.94 121 LYS A CA 1
ATOM 948 C C . LYS A 1 121 ? -21.133 2.864 34.734 1.00 84.94 121 LYS A C 1
ATOM 950 O O . LYS A 1 121 ? -21.732 3.424 35.653 1.00 84.94 121 LYS A O 1
ATOM 955 N N . LYS A 1 122 ? -21.675 1.829 34.074 1.00 84.25 122 LYS A N 1
ATOM 956 C CA . LYS A 1 122 ? -22.986 1.241 34.423 1.00 84.25 122 LYS A CA 1
ATOM 957 C C . LYS A 1 122 ? -22.972 0.593 35.816 1.00 84.25 122 LYS A C 1
ATOM 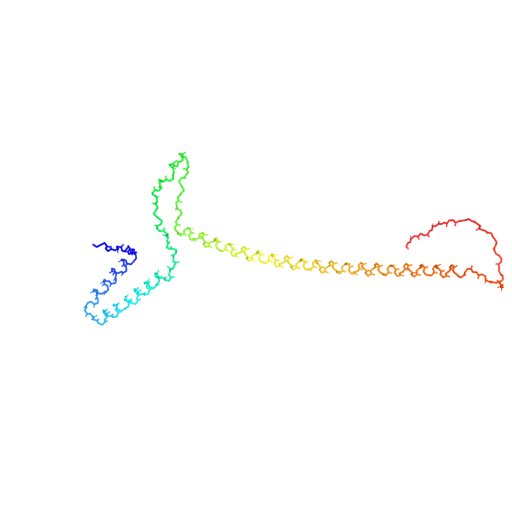959 O O . LYS A 1 122 ? -23.916 0.812 36.576 1.00 84.25 122 LYS A O 1
ATOM 964 N N . LYS A 1 123 ? -21.910 -0.140 36.183 1.00 82.94 123 LYS A N 1
ATOM 965 C CA . LYS A 1 123 ? -21.733 -0.703 37.538 1.00 82.94 123 LYS A CA 1
ATOM 966 C C . LYS A 1 123 ? -21.691 0.402 38.604 1.00 82.94 123 LYS A C 1
ATOM 968 O O . LYS A 1 123 ? -22.478 0.347 39.545 1.00 82.94 123 LYS A O 1
ATOM 973 N N . LEU A 1 124 ? -20.876 1.443 38.404 1.00 85.62 124 LEU A N 1
ATOM 974 C CA . LEU A 1 124 ? -20.746 2.579 39.331 1.00 85.62 124 LEU A CA 1
ATOM 975 C C . LEU A 1 124 ? -22.071 3.340 39.532 1.00 85.62 124 LEU A C 1
ATOM 977 O O . LEU A 1 124 ? -22.427 3.713 40.649 1.00 85.62 124 LEU A O 1
ATOM 981 N N . ARG A 1 125 ? -22.850 3.540 38.457 1.00 81.19 125 ARG A N 1
ATOM 982 C CA . ARG A 1 125 ? -24.187 4.150 38.554 1.00 81.19 125 ARG A CA 1
ATOM 983 C C . ARG A 1 125 ? -25.143 3.300 39.397 1.00 81.19 125 ARG A C 1
ATOM 985 O O . ARG A 1 125 ? -25.866 3.861 40.215 1.00 81.19 125 ARG A O 1
ATOM 992 N N . ARG A 1 126 ? -25.132 1.968 39.239 1.00 80.44 126 ARG A N 1
ATOM 993 C CA . ARG A 1 126 ? -25.968 1.052 40.040 1.00 80.44 126 ARG A CA 1
ATOM 994 C C . ARG A 1 126 ? -25.602 1.094 41.526 1.00 80.44 126 ARG A C 1
ATOM 996 O O . ARG A 1 126 ? -26.501 1.254 42.347 1.00 80.44 126 ARG A O 1
ATOM 1003 N N . THR A 1 127 ? -24.317 1.017 41.880 1.00 84.06 127 THR A N 1
ATOM 1004 C CA . THR A 1 127 ? -23.880 1.060 43.291 1.00 84.06 127 THR A CA 1
ATOM 1005 C C . THR A 1 127 ? -24.187 2.406 43.952 1.00 84.06 127 THR A C 1
ATOM 1007 O O . THR A 1 127 ? -24.698 2.428 45.070 1.00 84.06 127 THR A O 1
ATOM 1010 N N . CYS A 1 128 ? -23.998 3.523 43.240 1.00 82.00 128 CYS A N 1
ATOM 1011 C CA . CYS A 1 128 ? -24.400 4.851 43.713 1.00 82.00 128 CYS A CA 1
ATOM 1012 C C . CYS A 1 128 ? -25.920 4.947 43.960 1.00 82.00 128 CYS A C 1
ATOM 1014 O O . CYS A 1 128 ? -26.352 5.474 44.988 1.00 82.00 128 CYS A O 1
ATOM 1016 N N . LEU A 1 129 ? -26.748 4.399 43.059 1.00 85.50 129 LEU A N 1
ATOM 1017 C CA . LEU A 1 129 ? -28.207 4.398 43.221 1.00 85.50 129 LEU A CA 1
ATOM 1018 C C . LEU A 1 129 ? -28.650 3.576 44.444 1.00 85.50 129 LEU A C 1
ATOM 1020 O O . LEU A 1 129 ? -29.552 3.991 45.173 1.00 85.50 129 LEU A O 1
ATOM 1024 N N . ILE A 1 130 ? -27.992 2.437 44.686 1.00 86.19 130 ILE A N 1
ATOM 1025 C CA . ILE A 1 130 ? -28.212 1.591 45.866 1.00 86.19 130 ILE A CA 1
ATOM 1026 C C . ILE A 1 130 ? -27.828 2.351 47.142 1.00 86.19 130 ILE A C 1
ATOM 1028 O O . ILE A 1 130 ? -28.660 2.468 48.039 1.00 86.19 130 ILE A O 1
ATOM 1032 N N . GLN A 1 131 ? -26.636 2.961 47.206 1.00 84.12 131 GLN A N 1
ATOM 1033 C CA . GLN A 1 131 ? -26.227 3.782 48.355 1.00 84.12 131 GLN A CA 1
ATOM 1034 C C . GLN A 1 131 ? -27.208 4.928 48.647 1.00 84.12 131 GLN A C 1
ATOM 1036 O O . GLN A 1 131 ? -27.563 5.141 49.808 1.00 84.12 131 GLN A O 1
ATOM 1041 N N . LYS A 1 132 ? -27.691 5.639 47.616 1.00 87.25 132 LYS A N 1
ATOM 1042 C CA . LYS A 1 132 ? -28.702 6.699 47.779 1.00 87.25 132 LYS A CA 1
ATOM 1043 C C . LYS A 1 132 ? -30.011 6.154 48.363 1.00 87.25 132 LYS A C 1
ATOM 1045 O O . LYS A 1 132 ? -30.522 6.732 49.321 1.00 87.25 132 LYS A O 1
ATOM 1050 N N . LYS A 1 133 ? -30.520 5.018 47.862 1.00 87.94 133 LYS A N 1
ATOM 1051 C CA . LYS A 1 133 ? -31.719 4.354 48.416 1.00 87.94 133 LYS A CA 1
ATOM 1052 C C . LYS A 1 133 ? -31.517 3.897 49.866 1.00 87.94 133 LYS A C 1
ATOM 1054 O O . LYS A 1 133 ? -32.413 4.089 50.686 1.00 87.94 133 LYS A O 1
ATOM 1059 N N . CYS A 1 134 ? -30.352 3.343 50.205 1.00 86.12 134 CYS A N 1
ATOM 1060 C CA . CYS A 1 134 ? -30.035 2.938 51.576 1.00 86.12 134 CYS A CA 1
ATOM 1061 C C . CYS A 1 134 ? -29.983 4.141 52.529 1.00 86.12 134 CYS A C 1
ATOM 1063 O O . CYS A 1 134 ? -30.639 4.104 53.567 1.00 86.12 134 CYS A O 1
ATOM 1065 N N . ARG A 1 135 ? -29.301 5.236 52.153 1.00 85.00 135 ARG A N 1
ATOM 1066 C CA . ARG A 1 135 ? -29.281 6.484 52.943 1.00 85.00 135 ARG A CA 1
ATOM 1067 C C . ARG A 1 135 ? -30.685 7.061 53.150 1.00 85.00 135 ARG A C 1
ATOM 1069 O O . ARG A 1 135 ? -31.020 7.410 54.276 1.00 85.00 135 ARG A O 1
ATOM 1076 N N . ALA A 1 136 ? -31.521 7.100 52.110 1.00 86.31 136 ALA A N 1
ATOM 1077 C CA . ALA A 1 136 ? -32.898 7.592 52.216 1.00 86.31 136 ALA A CA 1
ATOM 1078 C C . ALA A 1 136 ? -33.754 6.758 53.191 1.00 86.31 136 ALA A C 1
ATOM 1080 O O . ALA A 1 136 ? -34.437 7.322 54.045 1.00 86.31 136 ALA A O 1
ATOM 1081 N N . ARG A 1 137 ? -33.665 5.419 53.131 1.00 85.44 137 ARG A N 1
ATOM 1082 C CA . ARG A 1 137 ? -34.337 4.523 54.094 1.00 85.44 137 ARG A CA 1
ATOM 1083 C C . ARG A 1 137 ? -33.848 4.735 55.528 1.00 85.44 137 ARG A C 1
ATOM 1085 O O . ARG A 1 137 ? -34.649 4.701 56.458 1.00 85.44 137 ARG A O 1
ATOM 1092 N N . LEU A 1 138 ? -32.547 4.954 55.713 1.00 84.56 138 LEU A N 1
ATOM 1093 C CA . LEU A 1 138 ? -31.948 5.187 57.029 1.00 84.56 138 LEU A CA 1
ATOM 1094 C C . LEU A 1 138 ? -32.416 6.532 57.611 1.00 84.56 138 LEU A C 1
ATOM 1096 O O . LEU A 1 138 ? -32.838 6.583 58.762 1.00 84.56 138 LEU A O 1
ATOM 1100 N N . PHE A 1 139 ? -32.475 7.582 56.786 1.00 85.00 139 PHE A N 1
ATOM 1101 C CA . PHE A 1 139 ? -33.028 8.889 57.154 1.00 85.00 139 PHE A CA 1
ATOM 1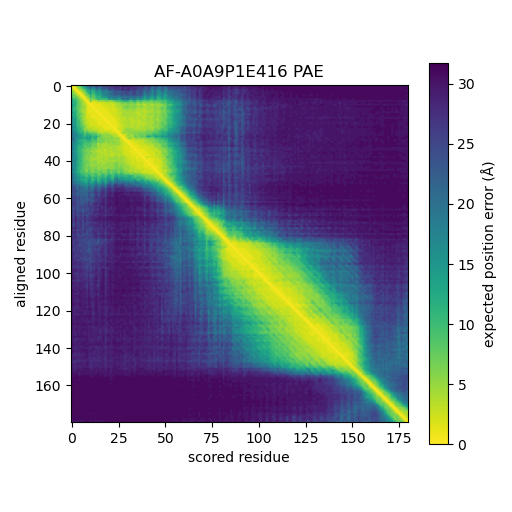102 C C . PHE A 1 139 ? -34.521 8.817 57.521 1.00 85.00 139 PHE A C 1
ATOM 1104 O O . PHE A 1 139 ? -34.933 9.382 58.531 1.00 85.00 139 PHE A O 1
ATOM 1111 N N . GLN A 1 140 ? -35.330 8.056 56.770 1.00 85.38 140 GLN A N 1
ATOM 1112 C CA . GLN A 1 140 ? -36.734 7.799 57.124 1.00 85.38 140 GLN A CA 1
ATOM 1113 C C . GLN A 1 140 ? -36.872 7.063 58.466 1.00 85.38 140 GLN A C 1
ATOM 1115 O O . GLN A 1 140 ? -37.673 7.485 59.298 1.00 85.38 140 GLN A O 1
ATOM 1120 N N . LYS A 1 141 ? -36.070 6.016 58.721 1.00 84.69 141 LYS A N 1
ATOM 1121 C CA . LYS A 1 141 ? -36.059 5.310 60.018 1.00 84.69 141 LYS A CA 1
ATOM 1122 C C . LYS A 1 141 ? -35.681 6.236 61.179 1.00 84.69 141 LYS A C 1
ATOM 1124 O O . LYS A 1 141 ? -36.346 6.211 62.211 1.00 84.69 141 LYS A O 1
ATOM 1129 N N . VAL A 1 142 ? -34.655 7.072 61.002 1.00 85.88 142 VAL A N 1
ATOM 1130 C CA . VAL A 1 142 ? -34.215 8.049 62.012 1.00 85.88 142 VAL A CA 1
ATOM 1131 C C . VAL A 1 142 ? -35.309 9.084 62.286 1.00 85.88 142 VAL A C 1
ATOM 1133 O O . VAL A 1 142 ? -35.666 9.289 63.443 1.00 85.88 142 VAL A O 1
ATOM 1136 N N . ASN A 1 143 ? -35.919 9.672 61.253 1.00 81.94 143 ASN A N 1
ATOM 1137 C CA . ASN A 1 143 ? -37.007 10.641 61.429 1.00 81.94 143 ASN A CA 1
ATOM 1138 C C . ASN A 1 143 ? -38.266 10.019 62.048 1.00 81.94 143 ASN A C 1
ATOM 1140 O O . ASN A 1 143 ? -38.904 10.654 62.886 1.00 81.94 143 ASN A O 1
ATOM 1144 N N . PHE A 1 144 ? -38.600 8.773 61.705 1.00 84.94 144 PHE A N 1
ATOM 1145 C CA . PHE A 1 144 ? -39.677 8.027 62.356 1.00 84.94 144 PHE A CA 1
ATOM 1146 C C . PHE A 1 144 ? -39.395 7.826 63.852 1.00 84.94 144 PHE A C 1
ATOM 1148 O O . PHE A 1 144 ? -40.260 8.101 64.683 1.00 84.94 144 PHE A O 1
ATOM 1155 N N . TRP A 1 145 ? -38.172 7.423 64.214 1.00 82.50 145 TRP A N 1
ATOM 1156 C CA . TRP A 1 145 ? -37.766 7.254 65.612 1.00 82.50 145 TRP A CA 1
ATOM 1157 C C . TRP A 1 145 ? -37.777 8.581 66.386 1.00 82.50 145 TRP A C 1
ATOM 1159 O O . TRP A 1 145 ? -38.329 8.647 67.484 1.00 82.50 145 TRP A O 1
ATOM 1169 N N . ILE A 1 146 ? -37.267 9.665 65.787 1.00 78.88 146 ILE A N 1
ATOM 1170 C CA . ILE A 1 146 ? -37.338 11.026 66.344 1.00 78.88 146 ILE A CA 1
ATOM 1171 C C . ILE A 1 146 ? -38.798 11.462 66.533 1.00 78.88 146 ILE A C 1
ATOM 1173 O O . ILE A 1 146 ? -39.134 11.994 67.587 1.00 78.88 146 ILE A O 1
ATOM 1177 N N . SER A 1 147 ? -39.677 11.215 65.557 1.00 76.38 147 SER A N 1
ATOM 1178 C CA . SER A 1 147 ? -41.107 11.545 65.641 1.00 76.38 147 SER A CA 1
ATOM 1179 C C . SER A 1 147 ? -41.801 10.783 66.774 1.00 76.38 147 SER A C 1
ATOM 1181 O O . SER A 1 147 ? -42.477 11.397 67.601 1.00 76.38 147 SER A O 1
ATOM 1183 N N . LYS A 1 148 ? -41.554 9.469 66.895 1.00 74.31 148 LYS A N 1
ATOM 1184 C CA . LYS A 1 148 ? -42.062 8.647 68.007 1.00 74.31 148 LYS A CA 1
ATOM 1185 C C . LYS A 1 148 ? -41.576 9.190 69.357 1.00 74.31 148 LYS A C 1
ATOM 1187 O O . LYS A 1 148 ? -42.380 9.397 70.260 1.00 74.31 148 LYS A O 1
ATOM 1192 N N . ARG A 1 149 ? -40.282 9.522 69.464 1.00 69.12 149 ARG A N 1
ATOM 1193 C CA . ARG A 1 149 ? -39.668 10.080 70.682 1.00 69.12 149 ARG A CA 1
ATOM 1194 C C . ARG A 1 149 ? -40.179 11.486 71.027 1.00 69.12 149 ARG A C 1
ATOM 1196 O O . ARG A 1 149 ? -40.249 11.813 72.206 1.00 69.12 149 ARG A O 1
ATOM 1203 N N . ARG A 1 150 ? -40.561 12.304 70.036 1.00 66.75 150 ARG A N 1
ATOM 1204 C CA . ARG A 1 150 ? -41.242 13.595 70.258 1.00 66.75 150 ARG A CA 1
ATOM 1205 C C . ARG A 1 150 ? -42.673 13.393 70.760 1.00 66.75 150 ARG A C 1
ATOM 1207 O O . ARG A 1 150 ? -43.014 14.006 71.762 1.00 66.75 150 ARG A O 1
ATOM 1214 N N . LYS A 1 151 ? -43.458 12.486 70.159 1.00 62.91 151 LYS A N 1
ATOM 1215 C CA . LYS A 1 151 ? -44.820 12.162 70.634 1.00 62.91 151 LYS A CA 1
ATOM 1216 C C . LYS A 1 151 ? -44.836 11.711 72.100 1.00 62.91 151 LYS A C 1
ATOM 1218 O O . LYS A 1 151 ? -45.650 12.211 72.865 1.00 62.91 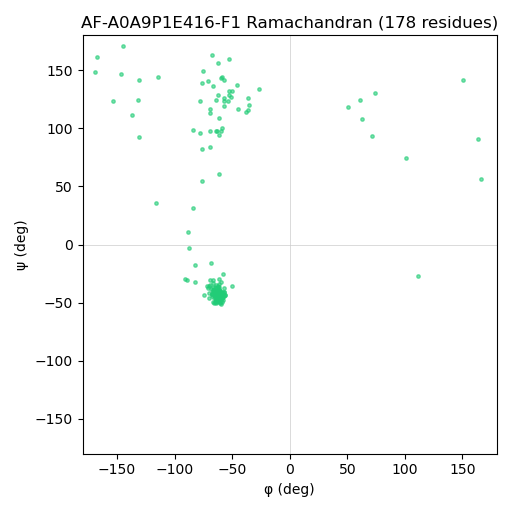151 LYS A O 1
ATOM 1223 N N . CYS A 1 152 ? -43.890 10.861 72.506 1.00 54.56 152 CYS A N 1
ATOM 1224 C CA . CYS A 1 152 ? -43.738 10.435 73.905 1.00 54.56 152 CYS A CA 1
ATOM 1225 C C . CYS A 1 152 ? -43.264 11.546 74.865 1.00 54.56 152 CYS A C 1
ATOM 1227 O O . CYS A 1 152 ? -43.358 11.366 76.073 1.00 54.56 152 CYS A O 1
ATOM 1229 N N . LYS A 1 153 ? -42.729 12.669 74.361 1.00 54.12 153 LYS A N 1
ATOM 1230 C CA . LYS A 1 153 ? -42.385 13.849 75.175 1.00 54.12 153 LYS A CA 1
ATOM 1231 C C . LYS A 1 153 ? -43.529 14.860 75.268 1.00 54.12 153 LYS A C 1
ATOM 1233 O O . LYS A 1 153 ? -43.617 15.562 76.264 1.00 54.12 153 LYS A O 1
ATOM 1238 N N . THR A 1 154 ? -44.386 14.946 74.251 1.00 50.41 154 THR A N 1
ATOM 1239 C CA . THR A 1 154 ? -45.554 15.845 74.248 1.00 50.41 154 THR A CA 1
ATOM 1240 C C . THR A 1 154 ? -46.764 15.266 74.981 1.00 50.41 154 THR A C 1
ATOM 1242 O O . THR A 1 154 ? -47.644 16.020 75.365 1.00 50.41 154 THR A O 1
ATOM 1245 N N . SER A 1 155 ? -46.813 13.951 75.219 1.00 48.56 155 SER A N 1
ATOM 1246 C CA . SER A 1 155 ? -47.832 13.288 76.053 1.00 48.56 155 SER A CA 1
ATOM 1247 C C . SER A 1 155 ? -47.493 13.321 77.555 1.00 48.56 155 SER A C 1
ATOM 1249 O O . SER A 1 155 ? -47.761 12.358 78.267 1.00 48.56 155 SER A O 1
ATOM 1251 N N . GLY A 1 156 ? -46.803 14.371 78.006 1.00 45.12 156 GLY A N 1
ATOM 1252 C CA . GLY A 1 156 ? -46.178 14.473 79.327 1.00 45.12 156 GLY A CA 1
ATOM 1253 C C . GLY A 1 156 ? -46.759 15.573 80.214 1.00 45.12 156 GLY A C 1
ATOM 1254 O O . GLY A 1 156 ? -45.991 16.204 80.932 1.00 45.12 156 GLY A O 1
ATOM 1255 N N . VAL A 1 157 ? -48.073 15.820 80.147 1.00 37.84 157 VAL A N 1
ATOM 1256 C CA . VAL A 1 157 ? -48.806 16.667 81.104 1.00 37.84 157 VAL A CA 1
ATOM 1257 C C . VAL A 1 157 ? -50.136 15.986 81.465 1.00 37.84 157 VAL A C 1
ATOM 1259 O O . VAL A 1 157 ? -51.009 15.842 80.619 1.00 37.84 157 VAL A O 1
ATOM 1262 N N . GLU A 1 158 ? -50.203 15.541 82.723 1.00 38.78 158 GLU A N 1
ATOM 1263 C CA . GLU A 1 158 ? -51.369 15.385 83.617 1.00 38.78 158 GLU A CA 1
ATOM 1264 C C . GLU A 1 158 ? -52.645 14.634 83.171 1.00 38.78 158 GLU A C 1
ATOM 1266 O O . GLU A 1 158 ? -53.439 15.106 82.362 1.00 38.78 158 GLU A O 1
ATOM 1271 N N . SER A 1 159 ? -52.965 13.539 83.883 1.00 36.88 159 SER A N 1
ATOM 1272 C CA . SER A 1 159 ? -54.165 13.493 84.757 1.00 36.88 159 SER A CA 1
ATOM 1273 C C . SER A 1 159 ? -54.202 12.278 85.709 1.00 36.88 159 SER A C 1
ATOM 1275 O O . SER A 1 159 ? -53.476 11.299 85.546 1.00 36.88 159 SER A O 1
ATOM 1277 N N . ILE A 1 160 ? -55.040 12.403 86.747 1.00 39.44 160 ILE A N 1
ATOM 1278 C CA . ILE A 1 160 ? -55.124 11.635 88.008 1.00 39.44 160 ILE A CA 1
ATOM 1279 C C . ILE A 1 160 ? -56.615 11.235 88.193 1.00 39.44 160 ILE A C 1
ATOM 1281 O O . ILE A 1 160 ? -57.468 12.038 87.828 1.00 39.44 160 ILE A O 1
ATOM 1285 N N . THR A 1 161 ? -57.057 10.061 88.677 1.00 36.78 161 THR A N 1
ATOM 1286 C CA . THR A 1 161 ? -56.441 8.916 89.403 1.00 36.78 161 THR A CA 1
ATOM 1287 C C . THR A 1 161 ? -57.081 7.579 88.962 1.00 36.78 161 THR A C 1
ATOM 1289 O O . THR A 1 161 ? -58.144 7.612 88.352 1.00 36.78 161 THR A O 1
ATOM 1292 N N . ALA A 1 162 ? -56.520 6.423 89.381 1.00 31.66 162 ALA A N 1
ATOM 1293 C CA . ALA A 1 162 ? -57.224 5.299 90.066 1.00 31.66 162 ALA A CA 1
ATOM 1294 C C . ALA A 1 162 ? -56.606 3.904 89.791 1.00 31.66 162 ALA A C 1
ATOM 1296 O O . ALA A 1 162 ? -56.225 3.598 88.668 1.00 31.66 162 ALA A O 1
ATOM 1297 N N . GLY A 1 163 ? -56.570 3.031 90.811 1.00 32.41 163 GLY A N 1
ATOM 1298 C CA . GLY A 1 163 ? -56.122 1.627 90.694 1.00 32.41 163 GLY A CA 1
ATOM 1299 C C . GLY A 1 163 ? -54.694 1.391 91.201 1.00 32.41 163 GLY A C 1
ATOM 1300 O O . GLY A 1 163 ? -53.754 1.258 90.424 1.00 32.41 163 GLY A O 1
ATOM 1301 N N . GLY A 1 164 ? -54.510 1.387 92.523 1.00 38.31 164 GLY A N 1
ATOM 1302 C CA . GLY A 1 164 ? -53.180 1.474 93.128 1.00 38.31 164 GLY A CA 1
ATOM 1303 C C . GLY A 1 164 ? -52.323 0.203 93.075 1.00 38.31 164 GLY A C 1
ATOM 1304 O O . GLY A 1 164 ? -52.816 -0.911 93.237 1.00 38.31 164 GLY A O 1
ATOM 1305 N N . LYS A 1 165 ? -51.001 0.411 93.013 1.0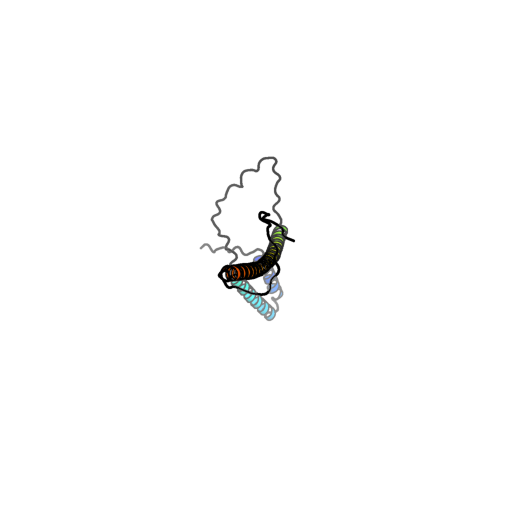0 31.98 165 LYS A N 1
ATOM 1306 C CA . LYS A 1 165 ? -50.012 -0.282 93.859 1.00 31.98 165 LYS A CA 1
ATOM 1307 C C . LYS A 1 165 ? -48.769 0.597 94.019 1.00 31.98 165 LYS A C 1
ATOM 1309 O O . LYS A 1 165 ? -48.174 1.039 93.042 1.00 31.98 165 LYS A O 1
ATOM 1314 N N . ARG A 1 166 ? -48.418 0.878 95.275 1.00 33.03 166 ARG A N 1
ATOM 1315 C CA . ARG A 1 166 ? -47.299 1.734 95.687 1.00 33.03 166 ARG A CA 1
ATOM 1316 C C . ARG A 1 166 ? -45.983 0.969 95.555 1.00 33.03 166 ARG A C 1
ATOM 1318 O O . ARG A 1 166 ? -45.822 -0.045 96.224 1.00 33.03 166 ARG A O 1
ATOM 1325 N N . TRP A 1 167 ? -45.039 1.506 94.789 1.00 32.47 167 TRP A N 1
ATOM 1326 C CA . TRP A 1 167 ? -43.612 1.222 94.950 1.00 32.47 167 TRP A CA 1
ATOM 1327 C C . TRP A 1 167 ? -42.863 2.547 94.957 1.00 32.47 167 TRP A C 1
ATOM 1329 O O . TRP A 1 167 ? -43.031 3.379 94.070 1.00 32.47 167 TRP A O 1
ATOM 1339 N N . GLU A 1 168 ? -42.103 2.767 96.021 1.00 31.67 168 GLU A N 1
ATOM 1340 C CA . GLU A 1 168 ? -41.450 4.032 96.330 1.00 31.67 168 GLU A CA 1
ATOM 1341 C C . GLU A 1 168 ? -39.928 3.845 96.257 1.00 31.67 168 GLU A C 1
ATOM 1343 O O . GLU A 1 168 ? -39.425 2.824 96.719 1.00 31.67 168 GLU A O 1
ATOM 1348 N N . LYS A 1 169 ? -39.229 4.883 95.776 1.00 36.66 169 LYS A N 1
ATOM 1349 C CA . LYS A 1 169 ? -37.770 5.120 95.855 1.00 36.66 169 LYS A CA 1
ATOM 1350 C C . LYS A 1 169 ? -36.846 4.280 94.956 1.00 36.66 169 LYS A C 1
ATOM 1352 O O . LYS A 1 169 ? -36.873 3.058 94.926 1.00 36.66 169 LYS A O 1
ATOM 1357 N N . GLY A 1 170 ? -35.957 5.006 94.272 1.00 30.66 170 GLY A N 1
ATOM 1358 C CA . GLY A 1 170 ? -34.916 4.469 93.392 1.00 30.66 170 GLY A CA 1
ATOM 1359 C C . GLY A 1 170 ? -34.299 5.550 92.497 1.00 30.66 170 GLY A C 1
ATOM 1360 O O . GLY A 1 170 ? -34.372 5.451 91.277 1.00 30.66 170 GLY A O 1
ATOM 1361 N N . SER A 1 171 ? -33.757 6.620 93.090 1.00 36.66 171 SER A N 1
ATOM 1362 C CA . SER A 1 171 ? -32.957 7.609 92.346 1.00 36.66 171 SER A CA 1
ATOM 1363 C C . SER A 1 171 ? -31.629 7.007 91.862 1.00 36.66 171 SER A C 1
ATOM 1365 O O . SER A 1 171 ? -31.172 6.019 92.423 1.00 36.66 171 SER A O 1
ATOM 1367 N N . VAL A 1 172 ? -31.000 7.690 90.894 1.00 39.16 172 VAL A N 1
ATOM 1368 C CA . VAL A 1 172 ? -29.677 7.448 90.268 1.00 39.16 172 VAL A CA 1
ATOM 1369 C C . VAL A 1 172 ? -29.475 6.117 89.526 1.00 39.16 172 VAL A C 1
ATOM 1371 O O . VAL A 1 172 ? -29.575 5.036 90.089 1.00 39.16 172 VAL A O 1
ATOM 1374 N N . GLY A 1 173 ? -29.079 6.199 88.247 1.00 35.72 173 GLY A N 1
ATOM 1375 C CA . GLY A 1 173 ? -28.622 5.018 87.506 1.00 35.72 173 GLY A CA 1
ATOM 1376 C C . GLY A 1 173 ? -28.562 5.152 85.982 1.00 35.72 173 GLY A C 1
ATOM 1377 O O . GLY A 1 173 ? -29.505 4.794 85.294 1.00 35.72 173 GLY A O 1
ATOM 1378 N N . LEU A 1 174 ? -27.395 5.570 85.485 1.00 36.06 174 LEU A N 1
ATOM 1379 C CA . LEU A 1 174 ? -26.761 5.078 84.249 1.00 36.06 174 LEU A CA 1
ATOM 1380 C C . LEU A 1 174 ? -27.463 5.267 82.885 1.00 36.06 174 LEU A C 1
ATOM 1382 O O . LEU A 1 174 ? -28.338 4.525 82.443 1.00 36.06 174 LEU A O 1
ATOM 1386 N N . CYS A 1 175 ? -26.875 6.186 82.117 1.00 38.47 175 CYS A N 1
ATOM 1387 C CA . CYS A 1 175 ? -26.760 6.060 80.668 1.00 38.47 175 CYS A CA 1
ATOM 1388 C C . CYS A 1 175 ? -26.126 4.717 80.243 1.00 38.47 175 CYS A C 1
ATOM 1390 O O . CYS A 1 175 ? -25.312 4.151 80.964 1.00 38.47 175 CYS A O 1
ATOM 1392 N N . ALA A 1 176 ? -26.381 4.349 78.982 1.00 43.38 176 ALA A N 1
ATOM 1393 C CA . ALA A 1 176 ? -25.645 3.367 78.176 1.00 43.38 176 ALA A CA 1
ATOM 1394 C C . ALA A 1 176 ? -25.791 1.871 78.531 1.00 43.38 176 ALA A C 1
ATOM 1396 O O . ALA A 1 176 ? -24.959 1.282 79.203 1.00 43.38 176 ALA A O 1
ATOM 1397 N N . HIS A 1 177 ? -26.740 1.225 77.853 1.00 34.94 177 HIS A N 1
ATOM 1398 C CA . HIS A 1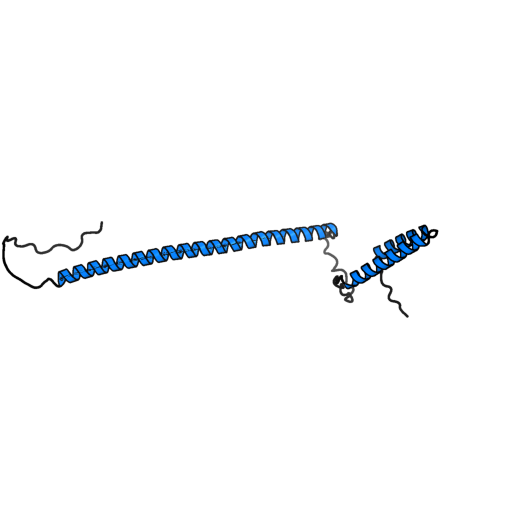 177 ? -26.546 -0.083 77.217 1.00 34.94 177 HIS A CA 1
ATOM 1399 C C . HIS A 1 177 ? -27.398 -0.107 75.940 1.00 34.94 177 HIS A C 1
ATOM 1401 O O . HIS A 1 177 ? -28.492 0.448 75.927 1.00 34.94 177 HIS A O 1
ATOM 1407 N N . PHE A 1 178 ? -27.050 -0.757 74.840 1.00 38.19 178 PHE A N 1
ATOM 1408 C CA . PHE A 1 178 ? -25.801 -1.113 74.164 1.00 38.19 178 PHE A CA 1
ATOM 1409 C C . PHE A 1 178 ? -26.296 -1.638 72.797 1.00 38.19 178 PHE A C 1
ATOM 1411 O O . PHE A 1 178 ? -27.408 -2.166 72.714 1.00 38.19 178 PHE A O 1
ATOM 1418 N N . PHE A 1 179 ? -25.538 -1.466 71.717 1.00 35.56 179 PHE A N 1
ATOM 1419 C CA . PHE A 1 179 ? -25.894 -2.081 70.430 1.00 35.56 179 PHE A CA 1
ATOM 1420 C C . PHE A 1 179 ? -25.685 -3.603 70.502 1.00 35.56 179 PHE A C 1
ATOM 1422 O O . PHE A 1 179 ? -24.667 -4.042 71.030 1.00 35.56 179 PHE A O 1
ATOM 1429 N N . ASN A 1 180 ? -26.597 -4.365 69.898 1.00 37.66 180 ASN A N 1
ATOM 1430 C CA . ASN A 1 180 ? -26.342 -5.650 69.240 1.00 37.66 180 ASN A CA 1
ATOM 1431 C C . ASN A 1 180 ? -27.323 -5.759 68.063 1.00 37.66 180 ASN A C 1
ATOM 1433 O O . ASN A 1 180 ? -28.522 -5.479 68.298 1.00 37.66 180 ASN A O 1
#

Foldseek 3Di:
DDDPPDPDDPVRVVVVVVLVVVLVVCVVPVVSNVVSVVVVVVVVVVVVVVVVVPPPPPPPVPVPPPPDDPPDDDPPDDDDPDDDPVRVVVVVVVVVVVVVVVVVVVVVVVVVVVVVVVVVVVVVVVVVVVVVVVVVVVVVVVVVVVVVVVVVVVVPDDDDDDDDDDDDDDDDDDDDDDDD

Solvent-accessible surface area (backbone atoms only — not comparable to full-atom values): 11365 Å² total; per-residue (Å²): 132,86,74,81,81,73,83,70,52,72,65,56,57,52,49,53,51,55,50,51,52,51,49,60,72,29,68,88,36,69,68,63,31,49,57,49,55,52,52,50,51,53,53,49,52,52,54,57,48,45,60,70,69,49,76,60,77,76,73,72,79,62,83,72,69,86,67,72,74,80,70,85,73,65,89,83,68,78,85,79,74,81,74,51,70,66,59,51,51,53,49,51,54,53,52,51,52,52,52,54,50,50,52,56,50,50,54,51,51,51,53,50,52,52,51,51,52,52,52,51,51,52,52,52,53,52,54,52,53,50,52,52,52,51,51,52,53,51,51,51,53,50,51,50,51,51,50,53,56,46,52,68,58,71,74,70,75,89,90,86,88,88,86,89,80,92,82,80,91,82,79,88,82,81,84,88,85,77,94,130

Secondary structure (DSSP, 8-state):
---------HHHHHHHHHHHHHHHHTTT-HHHHHHHHHHHHHHHHHHHHHHHH-------------PPP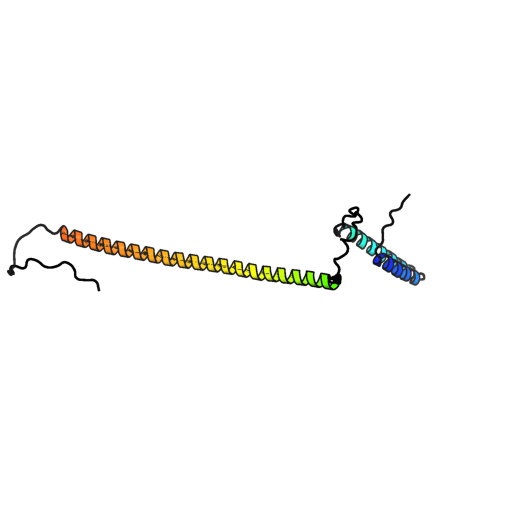SS-PPTTPPP-PPPPHHHHHHHHHHHHHHHHHHHHHHHHHHHHHHHHHHHHHHHHHHHHHHHHHHHHHHHHHHHHHHHHHHHHHHS-S-----------------------

pLDDT: mean 70.36, std 19.68, range [30.66, 93.12]

Radius of gyration: 49.86 Å; Cα contacts (8 Å, |Δi|>4): 8; chains: 1; bounding box: 96×35×144 Å

Sequence (180 aa):
MCGKIIEDSIWRVQMTRKFNTILGASAGLPEARQVCEEGYKSIKQFLDIQKNVSGVDELSSDPRTILDPPRSRHKGQRNTRKRSIVEKQCKIVKGRRSKSQNVASNSKAVAQSVVQRFVSKKKLRRTCLIQKKCRARLFQKVNFWISKRRKCKTSGVESITAGGKRWEKGSVGLCAHFFN

Mean predicted aligned error: 22.19 Å

Organism: Cuscuta europaea (NCBI:txid41803)